Protein 3ZSC (pdb70)

B-factor: mean 33.72, std 9.22, range [17.41, 68.97]

InterPro domains:
  IPR002022 Pectate lyase [PF00544] (48-273)
  IPR002022 Pectate lyase [SM00656] (55-279)
  IPR011050 Pectin lyase fold/virulence factor [SSF51126] (31-358)
  IPR012334 Pectin lyase fold [G3DSA:2.160.20.10] (28-367)
  IPR045032 Pectin lyase family [PTHR31683] (28-275)

CATH classification: 2.160.20.10

Secondary structure (DSSP, 8-state):
----SGGG---SS-TTS--TTTTSEEEEE-SHHHHHHHHTSSS-EEEEEEEEEEEEEEEEEEE-SSEEEEEEEEEEEEEEEEEEES-EEEEEES-EEE----TT-TTS-SS---SEEEES-EEEEEES-EEES-SS-SEEEETT-EEEEEES-EEES-SB--EE---TTS-HHHHHHS-EEEEES-EEES--B-TTEEESSEEEEES-EEE-----S-SS--S--EEEEEETT-EEEEES-EEE-S-HHHHHTT--BEEEEE-TTTB-EEEE--GGG--EEESBPPPP-B-SSTTS-S--GGGT----PPPGGGHHHHHHHH-STT---

Sequence (329 aa):
DKPVGFASVPTADLPEGTVGGLGGEIVFVRTAEELEKYTTAEGKYVIVVDGTIVFEPKREIKVLSDKTIVGINDDAKIVGGGLVIKDAQNVIIRNIHFEGFYMEDDPRGKKYDFDYINVENSHHIWIDHITFVNGNDGAVDIKKYSNYITVSWNKFVDHDKVSLVGSSDKEDPEQAGQAYKVTYHHNYFKNLIQRMPRIRFGMAHVFNNFYSMGLRTGVSGNVFPIYGVASAMGAKVHVEGNYFMGYGAVMAEAGIAFLPTRIMGPVEGYLTLGEGDAKNEFYYCKEPEVRPVEEGKPALDPREYYDYTLDPVQDVPKIVVDGAGAGKLV

Foldseek 3Di:
DDDFFLQQFADPVRRRGADALVVHDEDEDEEPVRVLVPQPDPHRYEYEYEAEYEDVVQEEHEGAERHEYHYDPAAEYASYAYEDELHERYEYAFYEYYHQADQVQQALPPPVDENYHYANYESYEAFQAEYEAHRHEPHEAEHQYARYEDEQAEYELYEQYYEHYDDLPDDLVSLLDGRGYEYELYEYYQYADPLPEHANYEYEYALYEAHHEFNPPGPDGGGHAEHYEFENAYQYEYWLYEEAHHDDVCVVVVHAYAYYYWDYPDTYAYYYDDDQGHYHYHRHDDHDGHAPDPPDRSDDSVVRGDDDHDRSVCSVVSSVQGGHHPRDD

Organism: Thermotoga maritima (strain ATCC 43589 / DSM 3109 / JCM 10099 / NBRC 100826 / MSB8) (NCBI:txid243274)

Solvent-accessible surface area: 13206 Å² total; per-residue (Å²): 154,159,9,56,0,0,0,28,23,88,49,110,102,12,89,128,1,3,43,1,0,124,77,22,98,114,17,98,0,133,55,3,120,65,0,65,120,44,0,53,23,146,41,115,35,27,0,12,0,26,16,73,2,84,2,124,96,66,56,45,5,85,0,42,32,37,0,18,0,35,1,64,110,111,3,86,0,44,2,0,0,0,24,0,80,88,7,38,5,0,14,0,31,16,0,47,0,71,24,0,54,36,152,91,11,42,144,2,124,142,59,85,34,2,0,0,15,0,21,80,2,56,0,0,8,0,1,18,0,11,0,23,24,3,7,20,1,0,0,5,0,29,112,79,0,20,47,0,0,0,1,58,0,63,0,21,50,0,8,22,0,0,20,0,0,49,37,52,195,21,70,97,77,46,0,22,126,8,0,10,0,0,0,7,12,0,22,0,60,26,0,0,25,49,0,0,24,0,28,13,0,30,0,0,0,2,0,0,23,0,23,2,26,68,4,101,90,33,70,44,44,43,77,3,74,5,0,0,0,0,0,18,12,0,64,0,15,0,9,1,0,28,0,55,9,38,19,44,116,58,37,148,68,53,76,15,0,25,0,0,77,30,38,28,108,88,90,0,54,0,13,33,5,125,53,147,20,91,9,24,64,85,102,30,98,151,26,69,78,75,55,75,89,154,74,98,58,11,8,54,4,142,129,74,18,133,21,115,42,34,78,9,105,67,0,25,147,56,0,66,76,19,2,1,26,49,102,56,199

Nearest PDB structures (foldseek):
  3zsc-assembly1_A  TM=1.003E+00  e=4.561E-62  Thermotoga maritima
  7bbv-assembly2_B  TM=8.983E-01  e=2.479E-19  Verticillium dahliae VdLs.17
  4hwv-assembly1_B  TM=7.659E-01  e=1.214E-15  Paracidovorax citrulli AAC00-1
  5gt5-assembly1_B  TM=7.148E-01  e=4.385E-15  Paenibacillus sp. 0602
  1pxz-assembly2_B  TM=6.830E-01  e=9.559E-13  Juniperus ashei

Structure (mmCIF, N/CA/C/O backbone):
data_3ZSC
#
_entry.id   3ZSC
#
_cell.length_a   80.602
_cell.length_b   80.602
_cell.length_c   148.819
_cell.angle_alpha   90.00
_cell.angle_beta   90.00
_cell.angle_gamma   120.00
#
_symmetry.space_group_name_H-M   'H 3'
#
loop_
_entity.id
_entity.type
_entity.pdbx_description
1 polymer 'PECTATE TRISACCHARIDE-LYASE'
2 branched '4-deoxy-beta-L-threo-hex-4-enopyranuronic acid-(1-4)-alpha-D-galactopyranuronic acid-(1-4)-alpha-D-galactopyranuronic acid'
3 non-polymer GLYCEROL
4 non-polymer 'PHOSPHATE ION'
5 water water
#
loop_
_atom_site.group_PDB
_atom_site.id
_atom_site.type_symbol
_atom_site.label_atom_id
_atom_site.label_alt_id
_atom_site.label_comp_id
_atom_site.label_asym_id
_atom_site.label_entity_id
_atom_site.label_seq_id
_atom_site.pdbx_PDB_ins_code
_atom_site.Cartn_x
_atom_site.Cartn_y
_atom_site.Cartn_z
_atom_site.occupancy
_atom_site.B_iso_or_equiv
_atom_site.auth_seq_id
_atom_site.auth_comp_id
_atom_site.auth_asym_id
_atom_site.auth_atom_id
_atom_site.pdbx_PDB_model_num
ATOM 1 N N . ASP A 1 4 ? 33.655 51.203 58.999 1.00 50.91 4 ASP A N 1
ATOM 2 C CA . ASP A 1 4 ? 34.704 50.431 58.269 1.00 50.63 4 ASP A CA 1
ATOM 3 C C . ASP A 1 4 ? 35.648 49.625 59.206 1.00 48.95 4 ASP A C 1
ATOM 4 O O . ASP A 1 4 ? 35.950 48.463 58.906 1.00 48.66 4 ASP A O 1
ATOM 9 N N . LYS A 1 5 ? 36.063 50.186 60.351 1.00 46.63 5 LYS A N 1
ATOM 10 C CA . LYS A 1 5 ? 36.711 49.347 61.415 1.00 44.94 5 LYS A CA 1
ATOM 11 C C . LYS A 1 5 ? 35.898 49.307 62.715 1.00 41.51 5 LYS A C 1
ATOM 12 O O . LYS A 1 5 ? 35.299 50.311 63.090 1.00 40.60 5 LYS A O 1
ATOM 18 N N . PRO A 1 6 ? 35.921 48.164 63.432 1.00 38.58 6 PRO A N 1
ATOM 19 C CA . PRO A 1 6 ? 35.200 48.125 64.695 1.00 37.25 6 PRO A CA 1
ATOM 20 C C . PRO A 1 6 ? 35.800 49.024 65.765 1.00 36.74 6 PRO A C 1
ATOM 21 O O . PRO A 1 6 ? 36.998 49.314 65.734 1.00 36.28 6 PRO A O 1
ATOM 25 N N . VAL A 1 7 ? 34.966 49.425 66.716 1.00 35.80 7 VAL A N 1
ATOM 26 C CA . VAL A 1 7 ? 35.404 50.066 67.953 1.00 35.24 7 VAL A CA 1
ATOM 27 C C . VAL A 1 7 ? 35.149 49.075 69.064 1.00 35.68 7 VAL A C 1
ATOM 28 O O . VAL A 1 7 ? 34.141 48.325 69.038 1.00 36.43 7 VAL A O 1
ATOM 32 N N . GLY A 1 8 ? 36.060 49.028 70.026 1.00 34.51 8 GLY A N 1
ATOM 33 C CA . GLY A 1 8 ? 35.906 48.110 71.148 1.00 33.51 8 GLY A CA 1
ATOM 34 C C . GLY A 1 8 ? 36.694 46.822 71.046 1.00 33.53 8 GLY A C 1
ATOM 35 O O . GLY A 1 8 ? 37.704 46.751 70.351 1.00 34.42 8 GLY A O 1
ATOM 36 N N . PHE A 1 9 ? 36.221 45.786 71.714 1.00 32.68 9 PHE A N 1
ATOM 37 C CA . PHE A 1 9 ? 36.997 44.562 71.846 1.00 32.79 9 PHE A CA 1
ATOM 38 C C . PHE A 1 9 ? 37.307 43.783 70.588 1.00 33.69 9 PHE A C 1
ATOM 39 O O . PHE A 1 9 ? 38.317 43.053 70.572 1.00 34.00 9 PHE A O 1
ATOM 47 N N . ALA A 1 10 ? 36.471 43.912 69.541 1.00 32.93 10 ALA A N 1
ATOM 48 C CA . ALA A 1 10 ? 36.749 43.252 68.263 1.00 34.33 10 ALA A CA 1
ATOM 49 C C . ALA A 1 10 ? 38.013 43.800 67.616 1.00 34.89 10 ALA A C 1
ATOM 50 O O . ALA A 1 10 ? 38.565 43.136 66.756 1.00 35.20 10 ALA A O 1
ATOM 52 N N . SER A 1 11 ? 38.423 45.027 67.975 1.00 35.83 11 SER A N 1
ATOM 53 C CA . SER A 1 11 ? 39.558 45.681 67.304 1.00 37.18 11 SER A CA 1
ATOM 54 C C . SER A 1 11 ? 40.897 45.326 67.936 1.00 38.79 11 SER A C 1
ATOM 55 O O . SER A 1 11 ? 41.934 45.734 67.417 1.00 38.49 11 SER A O 1
ATOM 58 N N . VAL A 1 12 ? 40.864 44.633 69.071 1.00 39.62 12 VAL A N 1
ATOM 59 C CA . VAL A 1 12 ? 42.078 44.342 69.825 1.00 41.44 12 VAL A CA 1
ATOM 60 C C . VAL A 1 12 ? 43.006 43.392 69.040 1.00 42.55 12 VAL A C 1
ATOM 61 O O . VAL A 1 12 ? 42.594 42.276 68.671 1.00 42.70 12 VAL A O 1
ATOM 65 N N . PRO A 1 13 ? 44.248 43.857 68.746 1.00 43.58 13 PRO A N 1
ATOM 66 C CA . PRO A 1 13 ? 45.282 43.062 68.02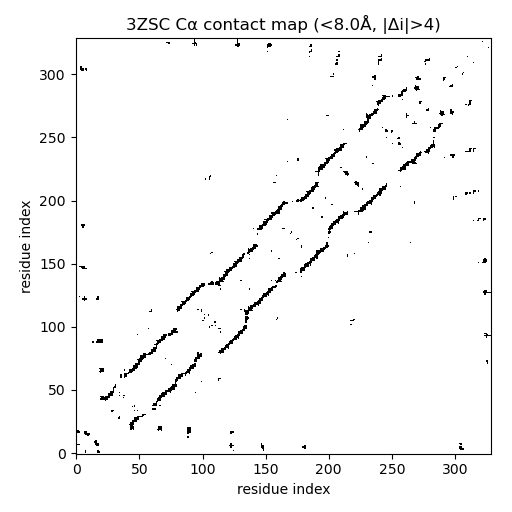2 1.00 43.11 13 PRO A CA 1
ATOM 67 C C . PRO A 1 13 ? 45.713 41.782 68.734 1.00 43.15 13 PRO A C 1
ATOM 68 O O . PRO A 1 13 ? 45.793 41.757 69.948 1.00 42.74 13 PRO A O 1
ATOM 72 N N . THR A 1 14 ? 45.943 40.719 67.961 1.00 43.97 14 THR A N 1
ATOM 73 C CA . THR A 1 14 ? 46.624 39.500 68.434 1.00 44.04 14 THR A CA 1
ATOM 74 C C . THR A 1 14 ? 47.799 39.264 67.490 1.00 44.61 14 THR A C 1
ATOM 75 O O . THR A 1 14 ? 48.015 40.058 66.527 1.00 44.56 14 THR A O 1
ATOM 79 N N . ALA A 1 15 ? 48.523 38.166 67.740 1.00 44.50 15 ALA A N 1
ATOM 80 C CA . ALA A 1 15 ? 49.677 37.765 66.907 1.00 44.50 15 ALA A CA 1
ATOM 81 C C . ALA A 1 15 ? 49.247 37.560 65.479 1.00 44.87 15 ALA A C 1
ATOM 82 O O . ALA A 1 15 ? 49.787 38.213 64.577 1.00 44.63 15 ALA A O 1
ATOM 84 N N . ASP A 1 16 ? 48.253 36.683 65.260 1.00 44.95 16 ASP A N 1
ATOM 85 C CA . ASP A 1 16 ? 47.806 36.438 63.883 1.00 45.72 16 ASP A CA 1
ATOM 86 C C . ASP A 1 16 ? 46.748 37.403 63.365 1.00 45.07 16 ASP A C 1
ATOM 87 O O . ASP A 1 16 ? 46.487 37.409 62.177 1.00 45.46 16 ASP A O 1
ATOM 92 N N . LEU A 1 17 ? 46.156 38.218 64.230 1.00 44.77 17 LEU A N 1
ATOM 93 C CA . LEU A 1 17 ? 45.239 39.269 63.766 1.00 44.35 17 LEU A CA 1
ATOM 94 C C . LEU A 1 17 ? 45.780 40.599 64.245 1.00 44.80 17 LEU A C 1
ATOM 95 O O . LEU A 1 17 ? 45.306 41.124 65.274 1.00 43.74 17 LEU A O 1
ATOM 100 N N . PRO A 1 18 ? 46.803 41.131 63.529 1.00 44.98 18 PRO A N 1
ATOM 101 C CA . PRO A 1 18 ? 47.471 42.382 63.888 1.00 44.76 18 PRO A CA 1
ATOM 102 C C . PRO A 1 18 ? 46.573 43.615 63.838 1.00 44.69 18 PRO A C 1
ATOM 103 O O . PRO A 1 18 ? 46.832 44.590 64.528 1.00 44.47 18 PRO A O 1
ATOM 107 N N . GLU A 1 19 ? 45.545 43.596 62.998 1.00 44.99 19 GLU A N 1
ATOM 108 C CA . GLU A 1 19 ? 44.634 44.754 62.890 1.00 44.86 19 GLU A CA 1
ATOM 109 C C . GLU A 1 19 ? 43.293 44.491 63.619 1.00 43.67 19 GLU A C 1
ATOM 110 O O . GLU A 1 19 ? 42.308 45.220 63.420 1.00 43.26 19 GLU A O 1
ATOM 116 N N . GLY A 1 20 ? 43.274 43.463 64.458 1.00 41.93 20 GLY A N 1
ATOM 117 C CA . GLY A 1 20 ? 42.039 42.996 65.080 1.00 39.92 20 GLY A CA 1
ATOM 118 C C . GLY A 1 20 ? 41.111 42.417 64.030 1.00 39.11 20 GLY A C 1
ATOM 119 O O . GLY A 1 20 ? 41.570 41.859 63.018 1.00 37.01 20 GLY A O 1
ATOM 120 N N . THR A 1 21 ? 39.796 42.553 64.245 1.00 38.06 21 THR A N 1
ATOM 121 C CA . THR A 1 21 ? 38.849 41.910 63.332 1.00 36.53 21 THR A CA 1
ATOM 122 C C . THR A 1 21 ? 38.847 42.629 61.990 1.00 35.91 21 THR A C 1
ATOM 123 O O . THR A 1 21 ? 38.649 43.837 61.935 1.00 36.43 21 THR A O 1
ATOM 127 N N . VAL A 1 22 ? 39.037 41.869 60.916 1.00 35.31 22 VAL A N 1
ATOM 128 C CA . VAL A 1 22 ? 38.986 42.410 59.547 1.00 34.69 22 VAL A CA 1
ATOM 129 C C . VAL A 1 22 ? 38.170 41.504 58.627 1.00 34.41 22 VAL A C 1
ATOM 130 O O . VAL A 1 22 ? 37.956 41.810 57.452 1.00 33.57 22 VAL A O 1
ATOM 134 N N . GLY A 1 23 ? 37.677 40.399 59.172 1.00 35.57 23 GLY A N 1
ATOM 135 C CA . GLY A 1 23 ? 36.826 39.522 58.376 1.00 37.63 23 GLY A CA 1
ATOM 136 C C . GLY A 1 23 ? 37.576 38.981 57.171 1.00 39.43 23 GLY A C 1
ATOM 137 O O . GLY A 1 23 ? 38.700 38.470 57.308 1.00 39.04 23 GLY A O 1
ATOM 138 N N . GLY A 1 24 ? 36.974 39.108 56.000 1.00 39.33 24 GLY A N 1
ATOM 139 C CA . GLY A 1 24 ? 37.527 38.481 54.813 1.00 40.80 24 GLY A CA 1
ATOM 140 C C . GLY A 1 24 ? 38.257 39.483 53.951 1.00 40.65 24 GLY A C 1
ATOM 141 O O . GLY A 1 24 ? 38.396 39.298 52.759 1.00 40.65 24 GLY A O 1
ATOM 142 N N . LEU A 1 25 ? 38.713 40.561 54.564 1.00 41.77 25 LEU A N 1
ATOM 143 C CA . LEU A 1 25 ? 39.467 41.577 53.851 1.00 42.96 25 LEU A CA 1
ATOM 144 C C . LEU A 1 25 ? 40.587 40.913 53.011 1.00 43.60 25 LEU A C 1
ATOM 145 O O . LEU A 1 25 ? 41.315 40.068 53.519 1.00 43.15 25 LEU A O 1
ATOM 150 N N . GLY A 1 26 ? 40.694 41.279 51.737 1.00 44.91 26 GLY A N 1
ATOM 151 C CA . GLY A 1 26 ? 41.733 40.705 50.865 1.00 45.65 26 GLY A CA 1
ATOM 152 C C . GLY A 1 26 ? 41.307 39.425 50.172 1.00 45.89 26 GLY A C 1
ATOM 153 O O . GLY A 1 26 ? 41.945 38.998 49.194 1.00 45.93 26 GLY A O 1
ATOM 154 N N . GLY A 1 27 ? 40.236 38.808 50.677 1.00 45.16 27 GLY A N 1
ATOM 155 C CA . GLY A 1 27 ? 39.720 37.558 50.145 1.00 43.77 27 GLY A CA 1
ATOM 156 C C . GLY A 1 27 ? 38.929 37.706 48.861 1.00 44.21 27 GLY A C 1
ATOM 157 O O . GLY A 1 27 ? 38.906 38.767 48.219 1.00 43.84 27 GLY A O 1
ATOM 158 N N . GLU A 1 28 ? 38.277 36.622 48.482 1.00 43.77 28 GLU A N 1
ATOM 159 C CA . GLU A 1 28 ? 37.514 36.580 47.252 1.00 44.19 28 GLU A CA 1
ATOM 160 C C . GLU A 1 28 ? 36.071 37.093 47.451 1.00 43.19 28 GLU A C 1
ATOM 161 O O . GLU A 1 28 ? 35.371 36.642 48.349 1.00 42.88 28 GLU A O 1
ATOM 167 N N . ILE A 1 29 ? 35.648 38.030 46.605 1.00 42.16 29 ILE A N 1
ATOM 168 C CA . ILE A 1 29 ? 34.292 38.569 46.627 1.00 41.42 29 ILE A CA 1
ATOM 169 C C . ILE A 1 29 ? 33.307 37.628 45.919 1.00 40.47 29 ILE A C 1
ATOM 170 O O . ILE A 1 29 ? 33.521 37.242 44.770 1.00 39.67 29 ILE A O 1
ATOM 175 N N . VAL A 1 30 ? 32.236 37.241 46.612 1.00 38.53 30 VAL A N 1
ATOM 176 C CA . VAL A 1 30 ? 31.181 36.448 45.997 1.00 37.83 30 VAL A CA 1
ATOM 177 C C . VAL A 1 30 ? 29.777 36.996 46.363 1.00 36.75 30 VAL A C 1
ATOM 178 O O . VAL A 1 30 ? 29.524 37.351 47.529 1.00 36.76 30 VAL A O 1
ATOM 182 N N . PHE A 1 31 ? 28.889 37.044 45.378 1.00 34.54 31 PHE A N 1
ATOM 183 C CA . PHE A 1 31 ? 27.481 37.417 45.600 1.00 33.64 31 PHE A CA 1
ATOM 184 C C . PHE A 1 31 ? 26.636 36.191 45.782 1.00 32.91 31 PHE A C 1
ATOM 185 O O . PHE A 1 31 ? 26.758 35.225 45.023 1.00 32.10 31 PHE A O 1
ATOM 193 N N . VAL A 1 32 ? 25.787 36.198 46.811 1.00 31.63 32 VAL A N 1
ATOM 194 C CA . VAL A 1 32 ? 24.942 35.044 47.085 1.00 29.79 32 VAL A CA 1
ATOM 195 C C . VAL A 1 32 ? 23.482 35.452 47.099 1.00 30.32 32 VAL A C 1
ATOM 196 O O . VAL A 1 32 ? 23.129 36.516 47.613 1.00 29.98 32 VAL A O 1
ATOM 200 N N . ARG A 1 33 ? 22.637 34.613 46.513 1.00 29.83 33 ARG A N 1
ATOM 201 C CA . ARG A 1 33 ? 21.232 34.911 46.387 1.00 29.87 33 ARG A CA 1
ATOM 202 C C . ARG A 1 33 ? 20.346 33.780 46.849 1.00 29.45 33 ARG A C 1
ATOM 203 O O . ARG A 1 33 ? 19.145 33.850 46.704 1.00 29.06 33 ARG A O 1
ATOM 211 N N . THR A 1 34 ? 20.919 32.743 47.427 1.00 30.89 34 THR A N 1
ATOM 212 C CA . THR A 1 34 ? 20.114 31.597 47.917 1.00 31.76 34 THR A CA 1
ATOM 213 C C . THR A 1 34 ? 20.760 31.132 49.190 1.00 31.31 34 THR A C 1
ATOM 214 O O . THR A 1 34 ? 21.920 31.426 49.411 1.00 29.53 34 THR A O 1
ATOM 218 N N . ALA A 1 35 ? 20.029 30.352 49.993 1.00 31.72 35 ALA A N 1
ATOM 219 C CA . ALA A 1 35 ? 20.577 29.818 51.242 1.00 32.84 35 ALA A CA 1
ATOM 220 C C . ALA A 1 35 ? 21.699 28.829 50.959 1.00 33.74 35 ALA A C 1
ATOM 221 O O . ALA A 1 35 ? 22.670 28.743 51.696 1.00 33.56 35 ALA A O 1
ATOM 223 N N . GLU A 1 36 ? 21.531 28.058 49.894 1.00 35.17 36 GLU A N 1
ATOM 224 C CA . GLU A 1 36 ? 22.544 27.079 49.493 1.00 35.81 36 GLU A CA 1
ATOM 225 C C . GLU A 1 36 ? 23.856 27.796 49.138 1.00 34.52 36 GLU A C 1
ATOM 226 O O . GLU A 1 36 ? 24.933 27.425 49.626 1.00 35.75 36 GLU A O 1
ATOM 232 N N . GLU A 1 37 ? 23.773 28.871 48.349 1.00 32.89 37 GLU A N 1
ATOM 233 C CA . GLU A 1 37 ? 24.987 29.640 48.015 1.00 32.78 37 GLU A CA 1
ATOM 234 C C . GLU A 1 37 ? 25.639 30.288 49.205 1.00 32.48 37 GLU A C 1
ATOM 235 O O . GLU A 1 37 ? 26.867 30.238 49.362 1.00 32.37 37 GLU A O 1
ATOM 241 N N . LEU A 1 38 ? 24.820 30.883 50.083 1.00 31.01 38 LEU A N 1
ATOM 242 C CA . LEU A 1 38 ? 25.374 31.463 51.301 1.00 28.84 38 LEU A CA 1
ATOM 243 C C . LEU A 1 38 ? 26.099 30.429 52.132 1.00 28.87 38 LEU A C 1
ATOM 244 O O . LEU A 1 38 ? 27.197 30.707 52.608 1.00 29.77 38 LEU A O 1
ATOM 249 N N . GLU A 1 39 ? 25.465 29.271 52.361 1.00 30.26 39 GLU A N 1
ATOM 250 C CA . GLU A 1 39 ? 26.101 28.229 53.166 1.00 31.69 39 GLU A CA 1
ATOM 251 C C . GLU A 1 39 ? 27.362 27.673 52.466 1.00 34.01 39 GLU A C 1
ATOM 252 O O . GLU A 1 39 ? 28.314 27.290 53.143 1.00 35.00 39 GLU A O 1
ATOM 258 N N . LYS A 1 40 ? 27.365 27.615 51.133 1.00 35.92 40 LYS A N 1
ATOM 259 C CA . LYS A 1 40 ? 28.569 27.148 50.419 1.00 37.30 40 LYS A CA 1
ATOM 260 C C . LYS A 1 40 ? 29.781 27.966 50.812 1.00 37.94 40 LYS A C 1
ATOM 261 O O . LYS A 1 40 ? 30.848 27.415 51.141 1.00 38.15 40 LYS A O 1
ATOM 267 N N . TYR A 1 41 ? 29.608 29.290 50.814 1.00 37.37 41 TYR A N 1
ATOM 268 C CA . TYR A 1 41 ? 30.714 30.197 51.137 1.00 37.03 41 TYR A CA 1
ATOM 269 C C . TYR A 1 41 ? 30.999 30.457 52.611 1.00 35.88 41 TYR A C 1
ATOM 270 O O . TYR A 1 41 ? 32.145 30.678 52.931 1.00 36.11 41 TYR A O 1
ATOM 279 N N . THR A 1 42 ? 29.996 30.448 53.504 1.00 34.99 42 THR A N 1
ATOM 280 C CA . THR A 1 42 ? 30.300 30.661 54.948 1.00 34.53 42 THR A CA 1
ATOM 281 C C . THR A 1 42 ? 31.044 29.447 55.521 1.00 35.54 42 THR A C 1
ATOM 282 O O . THR A 1 42 ? 31.843 29.595 56.462 1.00 35.05 42 THR A O 1
ATOM 286 N N . THR A 1 43 ? 30.767 28.257 54.959 1.00 36.66 43 THR A N 1
ATOM 287 C CA . THR A 1 43 ? 31.498 27.041 55.363 1.00 38.95 43 THR A CA 1
ATOM 288 C C . THR A 1 43 ? 32.741 26.712 54.543 1.00 40.62 43 THR A C 1
ATOM 289 O O . THR A 1 43 ? 33.371 25.678 54.779 1.00 41.68 43 THR A O 1
ATOM 293 N N . ALA A 1 44 ? 33.082 27.558 53.581 1.00 42.00 44 ALA A N 1
ATOM 294 C CA . ALA A 1 44 ? 34.327 27.419 52.825 1.00 42.98 44 ALA A CA 1
ATOM 295 C C . ALA A 1 44 ? 35.490 27.799 53.696 1.00 43.79 44 ALA A C 1
ATOM 296 O O . ALA A 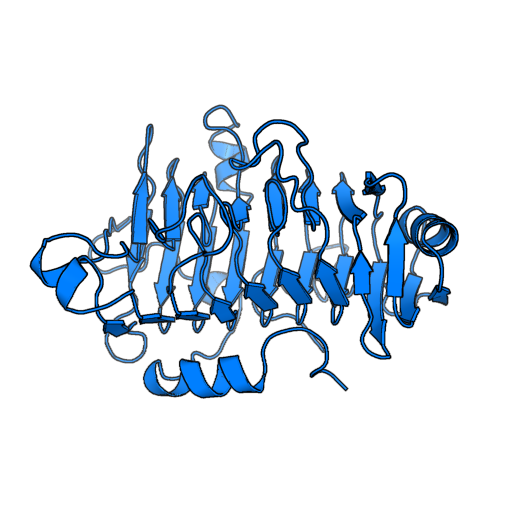1 44 ? 35.327 28.580 54.631 1.00 43.75 44 ALA A O 1
ATOM 298 N N . GLU A 1 45 ? 36.670 27.245 53.374 1.00 44.17 45 GLU A N 1
ATOM 299 C CA . GLU A 1 45 ? 37.929 27.571 54.043 1.00 44.57 45 GLU A CA 1
ATOM 300 C C . GLU A 1 45 ? 38.500 28.730 53.291 1.00 43.71 45 GLU A C 1
ATOM 301 O O . GLU A 1 45 ? 38.398 28.749 52.081 1.00 44.10 45 GLU A O 1
ATOM 307 N N . GLY A 1 46 ? 39.103 29.689 53.990 1.00 43.62 46 GLY A N 1
ATOM 308 C CA . GLY A 1 46 ? 39.747 30.841 53.330 1.00 43.21 46 GLY A CA 1
ATOM 309 C C . GLY A 1 46 ? 39.035 32.188 53.451 1.00 43.18 46 GLY A C 1
ATOM 310 O O . GLY A 1 46 ? 37.970 32.309 54.070 1.00 43.11 46 GLY A O 1
ATOM 311 N N . LYS A 1 47 ? 39.622 33.204 52.842 1.00 42.20 47 LYS A N 1
ATOM 312 C CA . LYS A 1 47 ? 39.087 34.544 52.923 1.00 41.39 47 LYS A CA 1
ATOM 313 C C . LYS A 1 47 ? 37.988 34.742 51.909 1.00 40.80 47 LYS A C 1
ATOM 314 O O . LYS A 1 47 ? 38.168 34.475 50.709 1.00 40.52 47 LYS A O 1
ATOM 320 N N . TYR A 1 48 ? 36.829 35.187 52.395 1.00 37.99 48 TYR A N 1
ATOM 321 C CA . TYR A 1 48 ? 35.716 35.514 51.520 1.00 37.03 48 TYR A CA 1
ATOM 322 C C . TYR A 1 48 ? 34.993 36.756 52.024 1.00 35.85 48 TYR A C 1
ATOM 323 O O . TYR A 1 48 ? 34.809 36.916 53.242 1.00 34.62 48 TYR A O 1
ATOM 332 N N . VAL A 1 49 ? 34.650 37.629 51.077 1.00 33.34 49 VAL A N 1
ATOM 333 C CA . VAL A 1 49 ? 33.710 38.708 51.296 1.00 33.52 49 VAL A CA 1
ATOM 334 C C . VAL A 1 49 ? 32.443 38.284 50.616 1.00 32.85 49 VAL A C 1
ATOM 335 O O . VAL A 1 49 ? 32.376 38.210 49.395 1.00 33.17 49 VAL A O 1
ATOM 339 N N . ILE A 1 50 ? 31.435 37.991 51.424 1.00 32.17 50 ILE A N 1
ATOM 340 C CA . ILE A 1 50 ? 30.234 37.336 50.957 1.00 29.82 50 ILE A CA 1
ATOM 341 C C . ILE A 1 50 ? 29.156 38.397 50.967 1.00 30.39 50 ILE A C 1
ATOM 342 O O . ILE A 1 50 ? 28.826 38.909 52.031 1.00 30.35 50 ILE A O 1
ATOM 347 N N . VAL A 1 51 ? 28.661 38.754 49.790 1.00 29.48 51 VAL A N 1
ATOM 348 C CA . VAL A 1 51 ? 27.752 39.877 49.652 1.00 29.80 51 VAL A CA 1
ATOM 349 C C . VAL A 1 51 ? 26.393 39.271 49.420 1.00 29.83 51 VAL A C 1
ATOM 350 O O . VAL A 1 51 ? 26.176 38.572 48.397 1.00 29.02 51 VAL A O 1
ATOM 354 N N . VAL A 1 52 ? 25.500 39.508 50.394 1.00 28.93 52 VAL A N 1
ATOM 355 C CA . VAL A 1 52 ? 24.125 39.035 50.357 1.00 28.32 52 VAL A CA 1
ATOM 356 C C . VAL A 1 52 ? 23.262 40.075 49.682 1.00 29.25 52 VAL A C 1
ATOM 357 O O . VAL A 1 52 ? 23.084 41.215 50.167 1.00 29.31 52 VAL A O 1
ATOM 361 N N . ASP A 1 53 ? 22.701 39.667 48.557 1.00 29.75 53 ASP A N 1
ATOM 362 C CA . ASP A 1 53 ? 21.972 40.565 47.724 1.00 30.37 53 ASP A CA 1
ATOM 363 C C . ASP A 1 53 ? 20.517 40.210 47.855 1.00 30.60 53 ASP A C 1
ATOM 364 O O . ASP A 1 53 ? 20.068 39.217 47.287 1.00 31.60 53 ASP A O 1
ATOM 369 N N . GLY A 1 54 ? 19.779 40.979 48.660 1.00 31.40 54 GLY A N 1
ATOM 370 C CA . GLY A 1 54 ? 18.303 40.809 48.741 1.00 29.33 54 GLY A CA 1
ATOM 371 C C . GLY A 1 54 ? 17.938 39.726 49.741 1.00 29.49 54 GLY A C 1
ATOM 372 O O . GLY A 1 54 ? 18.725 39.380 50.640 1.00 28.05 54 GLY A O 1
ATOM 373 N N . THR A 1 55 ? 16.756 39.159 49.563 1.00 29.81 55 THR A N 1
ATOM 374 C CA . THR A 1 55 ? 16.170 38.244 50.539 1.00 29.73 55 THR A CA 1
ATOM 375 C C . THR A 1 55 ? 16.646 36.808 50.332 1.00 31.37 55 THR A C 1
ATOM 376 O O . THR A 1 55 ? 16.587 36.285 49.205 1.00 31.23 55 THR A O 1
ATOM 380 N N . ILE A 1 56 ? 17.099 36.168 51.407 1.00 30.51 56 ILE A N 1
ATOM 381 C CA . ILE A 1 56 ? 17.442 34.760 51.386 1.00 31.52 56 ILE A CA 1
ATOM 382 C C . ILE A 1 56 ? 16.598 34.064 52.433 1.00 32.00 56 ILE A C 1
ATOM 383 O O . ILE A 1 56 ? 16.715 34.373 53.623 1.00 30.72 56 ILE A O 1
ATOM 388 N N . VAL A 1 57 ? 15.731 33.149 51.966 1.00 31.84 57 VAL A N 1
ATOM 389 C CA . VAL A 1 57 ? 14.776 32.404 52.788 1.00 32.07 57 VAL A CA 1
ATOM 390 C C . VAL A 1 57 ? 15.315 31.023 53.087 1.00 33.17 57 VAL A C 1
ATOM 391 O O . VAL A 1 57 ? 15.716 30.293 52.160 1.00 33.42 57 VAL A O 1
ATOM 395 N N . PHE A 1 58 ? 15.330 30.661 54.364 1.00 32.70 58 PHE A N 1
ATOM 396 C CA . PHE A 1 58 ? 15.680 29.312 54.775 1.00 34.36 58 PHE A CA 1
ATOM 397 C C . PHE A 1 58 ? 14.425 28.531 55.101 1.00 36.02 58 PHE A C 1
ATOM 398 O O . PHE A 1 58 ? 13.722 28.813 56.089 1.00 34.33 58 PHE A O 1
ATOM 406 N N . GLU A 1 59 ? 14.187 27.521 54.271 1.00 38.04 59 GLU A N 1
ATOM 407 C CA . GLU A 1 59 ? 13.136 26.526 54.445 1.00 41.25 59 GLU A CA 1
ATOM 408 C C . GLU A 1 59 ? 13.837 25.180 54.236 1.00 41.61 59 GLU A C 1
ATOM 409 O O . GLU A 1 59 ? 14.370 24.941 53.145 1.00 43.09 59 GLU A O 1
ATOM 415 N N . PRO A 1 60 ? 13.895 24.324 55.280 1.00 40.99 60 PRO A N 1
ATOM 416 C CA . PRO A 1 60 ? 13.321 24.549 56.606 1.00 39.96 60 PRO A CA 1
ATOM 417 C C . PRO A 1 60 ? 14.145 25.606 57.335 1.00 38.89 60 PRO A C 1
ATOM 418 O O . PRO A 1 60 ? 15.271 25.922 56.901 1.00 38.53 60 PRO A O 1
ATOM 422 N N . LYS A 1 61 ? 13.605 26.128 58.438 1.00 37.33 61 LYS A N 1
ATOM 423 C CA . LYS A 1 61 ? 14.332 27.106 59.251 1.00 35.23 61 LYS A CA 1
ATOM 424 C C . LYS A 1 61 ? 15.513 26.415 59.842 1.00 34.82 61 LYS A C 1
ATOM 425 O O . LYS A 1 61 ? 15.394 25.288 60.259 1.00 34.15 61 LYS A O 1
ATOM 431 N N . ARG A 1 62 ? 16.647 27.096 59.938 1.00 33.70 62 ARG A N 1
ATOM 432 C CA . ARG A 1 62 ? 17.866 26.433 60.383 1.00 33.97 62 ARG A CA 1
ATOM 433 C C . ARG A 1 62 ? 19.029 27.394 60.547 1.00 33.42 62 ARG A C 1
ATOM 434 O O . ARG A 1 62 ? 19.020 28.502 59.997 1.00 32.04 62 ARG A O 1
ATOM 442 N N . GLU A 1 63 ? 20.066 26.941 61.247 1.00 32.72 63 GLU A N 1
ATOM 443 C CA . GLU A 1 63 ? 21.273 27.733 61.366 1.00 33.21 63 GLU A CA 1
ATOM 444 C C . GLU A 1 63 ? 22.383 27.123 60.499 1.00 33.60 63 GLU A C 1
ATOM 445 O O . GLU A 1 63 ? 22.455 25.890 60.358 1.00 32.84 63 GLU A O 1
ATOM 451 N N . ILE A 1 64 ? 23.250 27.977 59.951 1.00 32.11 64 ILE A N 1
ATOM 452 C CA . ILE A 1 64 ? 24.392 27.512 59.179 1.0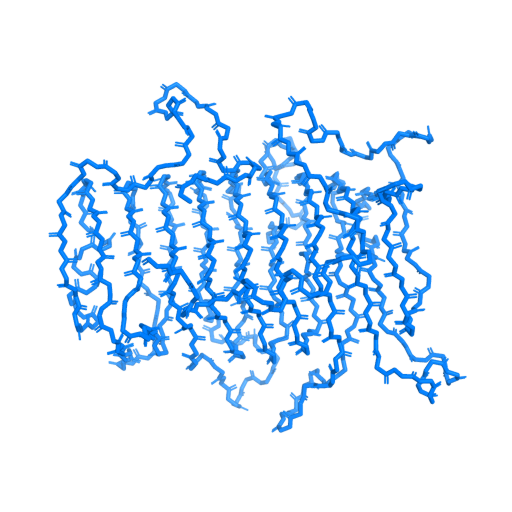0 32.44 64 ILE A CA 1
ATOM 453 C C . ILE A 1 64 ? 25.670 27.980 59.838 1.00 33.24 64 ILE A C 1
ATOM 454 O O . ILE A 1 64 ? 25.716 29.048 60.477 1.00 32.23 64 ILE A O 1
ATOM 459 N N . LYS A 1 65 ? 26.703 27.162 59.674 1.00 33.64 65 LYS A N 1
ATOM 460 C CA . LYS A 1 65 ? 28.048 27.462 60.212 1.00 33.83 65 LYS A CA 1
ATOM 461 C C . LYS A 1 65 ? 28.764 28.502 59.393 1.00 33.07 65 LYS A C 1
ATOM 462 O O . LYS A 1 65 ? 28.577 28.597 58.183 1.00 32.99 65 LYS A O 1
ATOM 468 N N . VAL A 1 66 ? 29.598 29.279 60.065 1.00 33.73 66 VAL A N 1
ATOM 469 C CA . VAL A 1 66 ? 30.466 30.248 59.434 1.00 33.62 66 VAL A CA 1
ATOM 470 C C . VAL A 1 66 ? 31.897 29.994 59.946 1.00 34.42 66 VAL A C 1
ATOM 471 O O . VAL A 1 66 ? 32.123 29.910 61.155 1.00 34.82 66 VAL A O 1
ATOM 475 N N . LEU A 1 67 ? 32.851 29.831 59.034 1.00 34.88 67 LEU A N 1
ATOM 476 C CA . LEU A 1 67 ? 34.276 29.646 59.434 1.00 35.59 67 LEU A CA 1
ATOM 477 C C . LEU A 1 67 ? 35.031 30.958 59.502 1.00 36.17 67 LEU A C 1
ATOM 478 O O . LEU A 1 67 ? 34.453 32.030 59.249 1.00 34.45 67 LEU A O 1
ATOM 483 N N . SER A 1 68 ? 36.334 30.878 59.822 1.00 34.99 68 SER A N 1
ATOM 484 C CA . SER A 1 68 ? 37.174 32.051 60.009 1.00 35.32 68 SER A CA 1
ATOM 485 C C . SER A 1 68 ? 37.323 32.928 58.791 1.00 34.93 68 SER A C 1
ATOM 486 O O . SER A 1 68 ? 37.084 32.486 57.684 1.00 36.18 68 SER A O 1
ATOM 489 N N . ASP A 1 69 ? 37.692 34.188 58.998 1.00 34.91 69 ASP A N 1
ATOM 490 C CA . ASP A 1 69 ? 38.078 35.088 57.898 1.00 35.77 69 ASP A CA 1
ATOM 491 C C . ASP A 1 69 ? 37.009 35.353 56.866 1.00 36.25 69 ASP A C 1
ATOM 492 O O . ASP A 1 69 ? 37.251 35.282 55.639 1.00 36.51 69 ASP A O 1
ATOM 497 N N . LYS A 1 70 ? 35.816 35.680 57.365 1.00 35.02 70 LYS A N 1
ATOM 498 C CA . LYS A 1 70 ? 34.681 35.942 56.518 1.00 34.30 70 LYS A CA 1
ATOM 499 C C . LYS A 1 70 ? 34.119 37.347 56.771 1.00 33.37 70 LYS A C 1
ATOM 500 O O . LYS A 1 70 ? 34.120 37.824 57.908 1.00 33.15 70 LYS A O 1
ATOM 506 N N . THR A 1 71 ? 33.627 37.982 55.708 1.00 32.54 71 THR A N 1
ATOM 507 C CA . THR A 1 71 ? 32.794 39.186 55.807 1.00 32.29 71 THR A CA 1
ATOM 508 C C . THR A 1 71 ? 31.478 38.785 55.163 1.00 32.31 71 THR A C 1
ATOM 509 O O . THR A 1 71 ? 31.479 38.238 54.064 1.00 33.02 71 THR A O 1
ATOM 513 N N . ILE A 1 72 ? 30.360 38.972 55.876 1.00 30.80 72 ILE A N 1
ATOM 514 C CA . ILE A 1 72 ? 29.027 38.705 55.340 1.00 28.99 72 ILE A CA 1
ATOM 515 C C . ILE A 1 72 ? 28.387 40.067 55.373 1.00 29.25 72 ILE A C 1
ATOM 516 O O . ILE A 1 72 ? 28.208 40.654 56.485 1.00 28.54 72 ILE A O 1
ATOM 521 N N . VAL A 1 73 ? 28.102 40.594 54.181 1.00 27.95 73 VAL A N 1
ATOM 522 C CA . VAL A 1 73 ? 27.659 41.989 54.064 1.00 29.53 73 VAL A CA 1
ATOM 523 C C . VAL A 1 73 ? 26.438 42.063 53.142 1.00 29.86 73 VAL A C 1
ATOM 524 O O . VAL A 1 73 ? 26.389 41.429 52.085 1.00 28.39 73 VAL A O 1
ATOM 528 N N . GLY A 1 74 ? 25.405 42.789 53.574 1.00 28.86 74 GLY A N 1
ATOM 529 C CA . GLY A 1 74 ? 24.191 42.782 52.815 1.00 28.93 74 GLY A CA 1
ATOM 530 C C . GLY A 1 74 ? 24.153 43.964 51.916 1.00 28.96 74 GLY A C 1
ATOM 531 O O . GLY A 1 74 ? 24.708 44.995 52.259 1.00 27.93 74 GLY A O 1
ATOM 532 N N . ILE A 1 75 ? 23.474 43.801 50.771 1.00 29.57 75 ILE A N 1
ATOM 533 C CA . ILE A 1 75 ? 23.092 44.933 49.920 1.00 29.75 75 ILE A CA 1
ATOM 534 C C . ILE A 1 75 ? 21.648 44.777 49.483 1.00 29.27 75 ILE A C 1
ATOM 535 O O . ILE A 1 75 ? 21.048 43.719 49.611 1.00 28.99 75 ILE A O 1
ATOM 540 N N . ASN A 1 76 ? 21.085 45.851 48.955 1.00 30.10 76 ASN A N 1
ATOM 541 C CA . ASN A 1 76 ? 19.711 45.824 48.420 1.00 30.61 76 ASN A CA 1
ATOM 542 C C . ASN A 1 76 ? 18.741 45.273 49.434 1.00 29.89 76 ASN A C 1
ATOM 543 O O . ASN A 1 76 ? 18.025 44.296 49.155 1.00 30.03 76 ASN A O 1
ATOM 548 N N A ASP A 1 77 ? 18.750 45.894 50.611 0.50 29.18 77 ASP A N 1
ATOM 549 N N B ASP A 1 77 ? 18.712 45.855 50.626 0.50 29.17 77 ASP A N 1
ATOM 550 C CA A ASP A 1 77 ? 17.927 45.491 51.750 0.50 28.47 77 ASP A CA 1
ATOM 551 C CA B ASP A 1 77 ? 17.778 45.396 51.652 0.50 28.50 77 ASP A CA 1
ATOM 552 C C A ASP A 1 77 ? 17.976 43.980 51.979 0.50 27.59 77 ASP A C 1
ATOM 553 C C B ASP A 1 77 ? 17.959 43.899 51.928 0.50 27.60 77 ASP A C 1
ATOM 554 O O A ASP A 1 77 ? 16.965 43.287 51.961 0.50 27.59 77 ASP A O 1
ATOM 555 O O B ASP A 1 77 ? 17.007 43.124 51.893 0.50 27.66 77 ASP A O 1
ATOM 564 N N . ALA A 1 78 ? 19.188 43.492 52.223 1.00 27.16 78 ALA A N 1
ATOM 565 C CA . ALA A 1 78 ? 19.482 42.072 52.437 1.00 26.55 78 ALA A CA 1
ATOM 566 C C . ALA A 1 78 ? 18.681 41.563 53.630 1.00 27.37 78 ALA A C 1
ATOM 567 O O . ALA A 1 78 ? 18.596 42.276 54.649 1.00 26.66 78 ALA A O 1
ATOM 569 N N . LYS A 1 79 ? 18.064 40.387 53.496 1.00 28.38 79 LYS A N 1
ATOM 570 C CA . LYS A 1 79 ? 17.280 39.753 54.555 1.00 28.45 79 LYS A CA 1
ATOM 571 C C . LYS A 1 79 ? 17.686 38.289 54.667 1.00 28.45 79 LYS A C 1
ATOM 572 O O . LYS A 1 79 ? 17.848 37.614 53.642 1.00 28.50 79 LYS A O 1
ATOM 578 N N . ILE A 1 80 ? 17.897 37.798 55.883 1.00 26.69 80 ILE A N 1
ATOM 579 C CA . ILE A 1 80 ? 17.971 36.357 56.100 1.00 25.70 80 ILE A CA 1
ATOM 580 C C . ILE A 1 80 ? 16.739 35.965 56.891 1.00 26.42 80 ILE A C 1
ATOM 581 O O . ILE A 1 80 ? 16.511 36.471 58.021 1.00 25.40 80 ILE A O 1
ATOM 586 N N . VAL A 1 81 ? 15.903 35.119 56.282 1.00 25.79 81 VAL A N 1
ATOM 587 C CA . VAL A 1 81 ? 14.573 34.861 56.794 1.00 26.46 81 VAL A CA 1
ATOM 588 C C . VAL A 1 81 ? 14.514 33.401 57.188 1.00 27.03 81 VAL A C 1
ATOM 589 O O . VAL A 1 81 ? 14.620 32.489 56.313 1.00 27.52 81 VAL A O 1
ATOM 593 N N . GLY A 1 82 ? 14.373 33.179 58.494 1.00 26.71 82 GLY A N 1
ATOM 594 C CA . GLY A 1 82 ? 14.248 31.859 59.068 1.00 26.97 82 GLY A CA 1
ATOM 595 C C . GLY A 1 82 ? 15.603 31.197 59.090 1.00 27.28 82 GLY A C 1
ATOM 596 O O . GLY A 1 82 ? 15.688 29.981 59.107 1.00 28.40 82 GLY A O 1
ATOM 597 N N . GLY A 1 83 ? 16.676 31.982 59.103 1.00 27.64 83 GLY A N 1
ATOM 598 C CA . GLY A 1 83 ? 18.025 31.389 59.148 1.00 26.46 83 GLY A CA 1
ATOM 599 C C . GLY A 1 83 ? 18.876 32.145 60.146 1.00 28.04 83 GLY A C 1
ATOM 600 O O . GLY A 1 83 ? 18.616 33.315 60.448 1.00 27.26 83 GLY A O 1
ATOM 601 N N . GLY A 1 84 ? 19.881 31.471 60.690 1.00 26.96 84 GLY A N 1
ATOM 602 C CA . GLY A 1 84 ? 20.798 32.097 61.620 1.00 27.70 84 GLY A CA 1
ATOM 603 C C . GLY A 1 84 ? 22.213 31.626 61.313 1.00 28.84 84 GLY A C 1
ATOM 604 O O . GLY A 1 84 ? 22.416 30.668 60.502 1.00 28.79 84 GLY A O 1
ATOM 605 N N . LEU A 1 85 ? 23.181 32.234 61.961 1.00 27.67 85 LEU A N 1
ATOM 606 C CA . LEU A 1 85 ? 24.603 31.913 61.694 1.00 28.65 85 LEU A CA 1
ATOM 607 C C . LEU A 1 85 ? 25.241 31.414 62.969 1.00 29.88 85 LEU A C 1
ATOM 608 O O . LEU A 1 85 ? 25.169 32.105 63.975 1.00 30.57 85 LEU A O 1
ATOM 613 N N . VAL A 1 86 ? 25.852 30.215 62.949 1.00 30.07 86 VAL A N 1
ATOM 614 C CA . VAL A 1 86 ? 26.569 29.715 64.109 1.00 30.93 86 VAL A CA 1
ATOM 615 C C . VAL A 1 86 ? 28.057 29.914 63.783 1.00 32.89 86 VAL A C 1
ATOM 616 O O . VAL A 1 86 ? 28.564 29.278 62.834 1.00 32.82 86 VAL A O 1
ATOM 620 N N . ILE A 1 87 ? 28.744 30.774 64.542 1.00 33.70 87 ILE A N 1
ATOM 621 C CA . ILE A 1 87 ? 30.191 31.004 64.325 1.00 35.19 87 ILE A CA 1
ATOM 622 C C . ILE A 1 87 ? 30.935 30.197 65.388 1.00 36.91 87 ILE A C 1
ATOM 623 O O . ILE A 1 87 ? 30.957 30.580 66.550 1.00 36.05 87 ILE A O 1
ATOM 628 N N . LYS A 1 88 ? 31.493 29.043 64.990 1.00 38.14 88 LYS A N 1
ATOM 629 C CA . LYS A 1 88 ? 31.934 28.035 65.968 1.00 39.44 88 LYS A CA 1
ATOM 630 C C . LYS A 1 88 ? 33.400 27.669 65.793 1.00 39.77 88 LYS A C 1
ATOM 631 O O . LYS A 1 88 ? 33.816 27.368 64.670 1.00 40.11 88 LYS A O 1
ATOM 637 N N . ASP A 1 89 ? 34.160 27.693 66.887 1.00 39.74 89 ASP A N 1
ATOM 638 C CA . ASP A 1 89 ? 35.605 27.357 66.853 1.00 39.84 89 ASP A CA 1
ATOM 639 C C . ASP A 1 89 ? 36.279 28.150 65.763 1.00 40.24 89 ASP A C 1
ATOM 640 O O . ASP A 1 89 ? 37.016 27.584 64.940 1.00 40.37 89 ASP A O 1
ATOM 645 N N . ALA A 1 90 ? 35.999 29.454 65.710 1.00 39.36 90 ALA A N 1
ATOM 646 C CA . ALA A 1 90 ? 36.479 30.257 64.605 1.00 37.95 90 ALA A CA 1
ATOM 647 C C . ALA A 1 90 ? 36.932 31.626 65.058 1.00 37.75 90 ALA A C 1
ATOM 648 O O . ALA A 1 90 ? 36.831 31.980 66.229 1.00 38.23 90 ALA A O 1
ATOM 650 N N . GLN A 1 91 ? 37.454 32.402 64.132 1.00 37.34 91 GLN A N 1
ATOM 651 C CA . GLN A 1 91 ? 37.839 33.742 64.458 1.00 36.53 91 GLN A CA 1
ATOM 652 C C . GLN A 1 91 ? 37.724 34.601 63.248 1.00 35.35 91 GLN A C 1
ATOM 653 O O . GLN A 1 91 ? 37.651 34.088 62.127 1.00 35.26 91 GLN A O 1
ATOM 659 N N . ASN A 1 92 ? 37.705 35.911 63.491 1.00 34.19 92 ASN A N 1
ATOM 660 C CA . ASN A 1 92 ? 37.845 36.918 62.459 1.00 34.26 92 ASN A CA 1
ATOM 661 C C . ASN A 1 92 ? 36.675 36.934 61.482 1.00 33.48 92 ASN A C 1
ATOM 662 O O . ASN A 1 92 ? 36.848 36.679 60.278 1.00 33.63 92 ASN A O 1
ATOM 667 N N . VAL A 1 93 ? 35.474 37.234 62.009 1.00 32.60 93 VAL A N 1
ATOM 668 C CA . VAL A 1 93 ? 34.251 37.243 61.194 1.00 30.46 93 VAL A CA 1
ATOM 669 C C . VAL A 1 93 ? 33.540 38.590 61.381 1.00 30.54 93 VAL A C 1
ATOM 670 O O . VAL A 1 93 ? 33.399 39.060 62.504 1.00 30.60 93 VAL A O 1
ATOM 674 N N . ILE A 1 94 ? 33.135 39.208 60.269 1.00 29.92 94 ILE A N 1
ATOM 675 C CA . ILE A 1 94 ? 32.407 40.455 60.277 1.00 28.37 94 ILE A CA 1
ATOM 676 C C . ILE A 1 94 ? 31.052 40.178 59.621 1.00 27.29 94 ILE A C 1
ATOM 677 O O . ILE A 1 94 ? 30.984 39.573 58.543 1.00 26.54 94 ILE A O 1
ATOM 682 N N . ILE A 1 95 ? 29.977 40.660 60.251 1.00 28.17 95 ILE A N 1
ATOM 683 C CA . ILE A 1 95 ? 28.623 40.503 59.717 1.00 26.50 95 ILE A CA 1
ATOM 684 C C . ILE A 1 95 ? 27.979 41.895 59.762 1.00 27.29 95 ILE A C 1
ATOM 685 O O . ILE A 1 95 ? 27.961 42.513 60.827 1.00 28.18 95 ILE A O 1
ATOM 690 N N . ARG A 1 96 ? 27.513 42.415 58.618 1.00 27.07 96 ARG A N 1
ATOM 691 C CA . ARG A 1 96 ? 26.999 43.785 58.566 1.00 27.41 96 ARG A CA 1
ATOM 692 C C . ARG A 1 96 ? 25.848 43.939 57.591 1.00 27.09 96 ARG A C 1
ATOM 693 O O . ARG A 1 96 ? 25.826 43.289 56.555 1.00 26.59 96 ARG A O 1
ATOM 701 N N . ASN A 1 97 ? 24.905 44.839 57.916 1.00 26.11 97 ASN A N 1
ATOM 702 C CA . ASN A 1 97 ? 23.922 45.326 56.960 1.00 25.79 97 ASN A CA 1
ATOM 703 C C . ASN A 1 97 ? 22.977 44.278 56.396 1.00 25.45 97 ASN A C 1
ATOM 704 O O . ASN A 1 97 ? 22.722 44.219 55.192 1.00 24.88 97 ASN A O 1
ATOM 709 N N . ILE A 1 98 ? 22.494 43.437 57.289 1.00 25.60 98 ILE A N 1
ATOM 710 C CA . ILE A 1 98 ? 21.513 42.446 56.986 1.00 25.29 98 ILE A CA 1
ATOM 711 C C . ILE A 1 98 ? 20.372 42.568 58.010 1.00 24.92 98 ILE A C 1
ATOM 712 O O . ILE A 1 98 ? 20.613 42.932 59.164 1.00 24.80 98 ILE A O 1
ATOM 717 N N . HIS A 1 99 ? 19.152 42.249 57.567 1.00 24.03 99 HIS A N 1
ATOM 718 C CA . HIS A 1 99 ? 17.941 42.237 58.415 1.00 24.36 99 HIS A CA 1
ATOM 719 C C . HIS A 1 99 ? 17.598 40.782 58.676 1.00 23.11 99 HIS A C 1
ATOM 720 O O . HIS A 1 99 ? 17.243 40.031 57.720 1.00 23.95 99 HIS A O 1
ATOM 727 N N . PHE A 1 100 ? 17.694 40.354 59.938 1.00 21.92 100 PHE A N 1
ATOM 728 C CA . PHE A 1 100 ? 17.286 39.011 60.345 1.00 22.11 100 PHE A CA 1
ATOM 729 C C . PHE A 1 100 ? 15.839 39.041 60.856 1.00 23.49 100 PHE A C 1
ATOM 730 O O . PHE A 1 100 ? 15.495 39.884 61.689 1.00 22.53 100 PHE A O 1
ATOM 738 N N . GLU A 1 101 ? 15.000 38.160 60.328 1.00 23.23 101 GLU A N 1
ATOM 739 C CA . GLU A 1 101 ? 13.629 38.101 60.798 1.00 23.97 101 GLU A CA 1
ATOM 740 C C . GLU A 1 101 ? 13.192 36.683 60.482 1.00 25.76 101 GLU A C 1
ATOM 741 O O . GLU A 1 101 ? 13.831 36.029 59.651 1.00 26.50 101 GLU A O 1
ATOM 747 N N . GLY A 1 102 ? 12.205 36.172 61.205 1.00 24.24 102 GLY A N 1
ATOM 748 C CA . GLY A 1 102 ? 11.542 34.945 60.834 1.00 25.18 102 GLY A CA 1
ATOM 749 C C . GLY A 1 102 ? 11.862 33.741 61.658 1.00 25.74 102 GLY A C 1
ATOM 750 O O . GLY A 1 102 ? 11.509 32.598 61.251 1.00 25.40 102 GLY A O 1
ATOM 751 N N . PHE A 1 103 ? 12.503 33.947 62.821 1.00 23.33 103 PHE A N 1
ATOM 752 C CA . PHE A 1 103 ? 12.732 32.856 63.746 1.00 22.96 103 PHE A CA 1
ATOM 753 C C . PHE A 1 103 ? 11.648 32.767 64.806 1.00 23.80 103 PHE A C 1
ATOM 754 O O . PHE A 1 103 ? 11.607 31.783 65.558 1.00 24.80 103 PHE A O 1
ATOM 762 N N . TYR A 1 104 ? 10.736 33.759 64.866 1.00 22.90 104 TYR A N 1
ATOM 763 C CA . TYR A 1 104 ? 9.695 33.656 65.863 1.00 23.02 104 TYR A CA 1
ATOM 764 C C . TYR A 1 104 ? 8.876 32.391 65.685 1.00 23.31 104 TYR A C 1
ATOM 765 O O . TYR A 1 104 ? 8.432 32.121 64.580 1.00 23.58 104 TYR A O 1
ATOM 774 N N . MET A 1 105 ? 8.671 31.629 66.766 1.00 24.26 105 MET A N 1
ATOM 775 C CA . MET A 1 105 ? 7.892 30.369 66.692 1.00 24.72 105 MET A CA 1
ATOM 776 C C . MET A 1 105 ? 6.726 30.469 67.627 1.00 24.09 105 MET A C 1
ATOM 777 O O . MET A 1 105 ? 6.901 30.369 68.823 1.00 23.76 105 MET A O 1
ATOM 782 N N . GLU A 1 106 ? 5.514 30.638 67.089 1.00 24.13 106 GLU A N 1
ATOM 783 C CA . GLU A 1 106 ? 4.393 31.063 67.935 1.00 24.14 106 GLU A CA 1
ATOM 784 C C . GLU A 1 106 ? 3.931 29.954 68.868 1.00 23.50 106 GLU A C 1
ATOM 785 O O . GLU A 1 106 ? 3.157 30.167 69.837 1.00 22.34 106 GLU A O 1
ATOM 791 N N . ASP A 1 107 ? 4.367 28.752 68.537 1.00 24.95 107 ASP A N 1
ATOM 792 C CA . ASP A 1 107 ? 4.101 27.600 69.411 1.00 26.58 107 ASP A CA 1
ATOM 793 C C . ASP A 1 107 ? 5.137 27.549 70.518 1.00 25.56 107 ASP A C 1
ATOM 794 O O . ASP A 1 107 ? 5.040 26.722 71.394 1.00 25.39 107 ASP A O 1
ATOM 799 N N . ASP A 1 108 ? 6.106 28.461 70.517 1.00 24.75 108 ASP A N 1
ATOM 800 C CA . ASP A 1 108 ? 7.132 28.438 71.546 1.00 24.00 108 ASP A CA 1
ATOM 801 C C . ASP A 1 108 ? 7.341 29.883 72.017 1.00 24.71 108 ASP A C 1
ATOM 802 O O . ASP A 1 108 ? 8.382 30.466 71.703 1.00 24.22 108 ASP A O 1
ATOM 807 N N . PRO A 1 109 ? 6.355 30.462 72.726 1.00 24.61 109 PRO A N 1
ATOM 808 C CA . PRO A 1 109 ? 6.458 31.897 72.958 1.00 26.01 109 PRO A CA 1
ATOM 809 C C . PRO A 1 109 ? 7.591 32.303 73.915 1.00 26.81 109 PRO A C 1
ATOM 810 O O . PRO A 1 109 ? 7.977 33.474 73.921 1.00 26.38 109 PRO A O 1
ATOM 814 N N . ARG A 1 110 ? 8.111 31.370 74.720 1.00 26.50 110 ARG A N 1
ATOM 815 C CA . ARG A 1 110 ? 9.248 31.720 75.605 1.00 27.21 110 ARG A CA 1
ATOM 816 C C . ARG A 1 110 ? 10.609 31.386 75.019 1.00 26.66 110 ARG A C 1
ATOM 817 O O . ARG A 1 110 ? 11.639 31.570 75.691 1.00 27.05 110 ARG A O 1
ATOM 825 N N . GLY A 1 111 ? 10.633 30.918 73.777 1.00 27.09 111 GLY A N 1
ATOM 826 C CA . GLY A 1 111 ? 11.898 30.668 73.062 1.00 27.65 111 GLY A CA 1
ATOM 827 C C . GLY A 1 111 ? 12.717 29.596 73.761 1.00 30.13 111 GLY A C 1
ATOM 828 O O . GLY A 1 111 ? 13.945 29.754 73.937 1.00 31.73 111 GLY A O 1
ATOM 829 N N . LYS A 1 112 ? 12.051 28.517 74.195 1.00 30.60 112 LYS A N 1
ATOM 830 C CA . LYS A 1 112 ? 12.731 27.508 75.008 1.00 32.39 112 LYS A CA 1
ATOM 831 C C . LYS A 1 112 ? 12.784 26.146 74.343 1.00 33.00 112 LYS A C 1
ATOM 832 O O . LYS A 1 112 ? 13.372 25.234 74.892 1.00 32.82 112 LYS A O 1
ATOM 838 N N . LYS A 1 113 ? 12.189 26.003 73.160 1.00 32.04 113 LYS A N 1
ATOM 839 C CA . LYS A 1 113 ? 12.149 24.684 72.512 1.00 32.29 113 LYS A CA 1
ATOM 840 C C . LYS A 1 113 ? 13.086 24.595 71.329 1.00 32.22 113 LYS A C 1
ATOM 841 O O . LYS A 1 113 ? 13.888 23.660 71.244 1.00 33.29 113 LYS A O 1
ATOM 847 N N . TYR A 1 114 ? 12.978 25.530 70.390 1.00 30.04 114 TYR A N 1
ATOM 848 C CA . TYR A 1 114 ? 13.638 25.356 69.095 1.00 29.67 114 TYR A CA 1
ATOM 849 C C . TYR A 1 114 ? 15.094 25.717 69.093 1.00 29.90 114 TYR A C 1
ATOM 850 O O . TYR A 1 114 ? 15.832 25.338 68.207 1.00 29.11 114 TYR A O 1
ATOM 859 N N . ASP A 1 115 ? 15.478 26.547 70.030 1.00 30.27 115 ASP A N 1
ATOM 860 C CA . ASP A 1 115 ? 16.846 26.988 70.113 1.00 32.28 115 ASP A CA 1
ATOM 861 C C . ASP A 1 115 ? 17.432 27.716 68.931 1.00 30.53 115 ASP A C 1
ATOM 862 O O . ASP A 1 115 ? 18.647 27.634 68.673 1.00 31.28 115 ASP A O 1
ATOM 867 N N . PHE A 1 116 ? 16.609 28.478 68.234 1.00 28.47 116 PHE A N 1
ATOM 868 C CA . PHE A 1 116 ? 17.094 29.174 67.065 1.00 27.23 116 PHE A CA 1
ATOM 869 C C . PHE A 1 116 ? 17.624 30.525 67.484 1.00 27.69 116 PHE A C 1
ATOM 870 O O . PHE A 1 116 ? 16.888 31.321 68.079 1.00 27.22 116 PHE A O 1
ATOM 878 N N . ASP A 1 117 ? 18.893 30.779 67.186 1.00 26.81 117 ASP A N 1
ATOM 879 C CA . ASP A 1 117 ? 19.502 32.072 67.448 1.00 27.09 117 ASP A CA 1
ATOM 880 C C . ASP A 1 117 ? 19.819 32.723 66.110 1.00 25.89 117 ASP A C 1
ATOM 881 O O . ASP A 1 117 ? 20.358 32.053 65.217 1.00 26.56 117 ASP A O 1
ATOM 886 N N . TYR A 1 118 ? 19.572 34.024 65.932 1.00 24.91 118 TYR A N 1
ATOM 887 C CA . TYR A 1 118 ? 20.034 34.662 64.673 1.00 22.52 118 TYR A CA 1
ATOM 888 C C . TYR A 1 118 ? 21.546 34.615 64.521 1.00 23.89 118 TYR A C 1
ATOM 889 O O . TYR A 1 118 ? 22.069 34.400 63.434 1.00 24.25 118 TYR A O 1
ATOM 898 N N . ILE A 1 119 ? 22.263 34.906 65.592 1.00 24.11 119 ILE A N 1
ATOM 899 C CA . ILE A 1 119 ? 23.714 34.735 65.581 1.00 25.37 119 ILE A CA 1
ATOM 900 C C . ILE A 1 119 ? 24.096 34.035 66.879 1.00 27.73 119 ILE A C 1
ATOM 901 O O . ILE A 1 119 ? 23.738 34.469 67.954 1.00 26.98 119 ILE A O 1
ATOM 906 N N . ASN A 1 120 ? 24.853 32.936 66.766 1.00 29.31 120 ASN A N 1
ATOM 907 C CA . ASN A 1 120 ? 25.214 32.102 67.902 1.00 29.79 120 ASN A CA 1
ATOM 908 C C . ASN A 1 120 ? 26.720 31.962 67.784 1.00 31.07 120 ASN A C 1
ATOM 909 O O . ASN A 1 120 ? 27.182 31.367 66.823 1.00 32.35 120 ASN A O 1
ATOM 914 N N . VAL A 1 121 ? 27.466 32.580 68.697 1.00 31.11 121 VAL A N 1
ATOM 915 C CA . VAL A 1 121 ? 28.929 32.602 68.641 1.00 32.63 121 VAL A CA 1
ATOM 916 C C . VAL A 1 121 ? 29.439 31.643 69.696 1.00 32.96 121 VAL A C 1
ATOM 917 O O . VAL A 1 121 ? 29.229 31.873 70.894 1.00 32.91 121 VAL A O 1
ATOM 921 N N . GLU A 1 122 ? 30.081 30.563 69.247 1.00 34.53 122 GLU A N 1
ATOM 922 C CA . GLU A 1 122 ? 30.549 29.492 70.146 1.00 36.69 122 GLU A CA 1
ATOM 923 C C . GLU A 1 122 ? 32.048 29.285 70.035 1.00 36.36 122 GLU A C 1
ATOM 924 O O . GLU A 1 122 ? 32.559 29.064 68.954 1.00 37.45 122 GLU A O 1
ATOM 930 N N . ASN A 1 123 ? 32.736 29.408 71.155 1.00 37.62 123 ASN A N 1
ATOM 931 C CA . ASN A 1 123 ? 34.210 29.261 71.201 1.00 38.05 123 ASN A CA 1
ATOM 932 C C . ASN A 1 123 ? 34.875 29.951 70.042 1.00 38.39 123 ASN A C 1
ATOM 933 O O . ASN A 1 123 ? 35.708 29.371 69.341 1.00 38.83 123 ASN A O 1
ATOM 938 N N . SER A 1 124 ? 34.459 31.196 69.806 1.00 39.01 124 SER A N 1
ATOM 939 C CA . SER A 1 124 ? 35.023 32.008 68.748 1.00 37.11 124 SER A CA 1
ATOM 940 C C . SER A 1 124 ? 35.384 33.391 69.263 1.00 37.40 124 SER A C 1
ATOM 941 O O . SER A 1 124 ? 34.847 33.841 70.277 1.00 37.78 124 SER A O 1
ATOM 944 N N . HIS A 1 125 ? 36.273 34.077 68.548 1.00 36.37 125 HIS A N 1
ATOM 945 C CA . HIS A 1 125 ? 36.768 35.378 69.012 1.00 35.71 125 HIS A CA 1
ATOM 946 C C . HIS A 1 125 ? 37.098 36.262 67.821 1.00 34.31 125 HIS A C 1
ATOM 947 O O . HIS A 1 125 ? 37.221 35.783 66.704 1.00 33.12 125 HIS A O 1
ATOM 954 N N . HIS A 1 126 ? 37.194 37.567 68.081 1.00 34.39 126 HIS A N 1
ATOM 955 C CA . HIS A 1 126 ? 37.310 38.615 67.052 1.00 33.86 126 HIS A CA 1
ATOM 956 C C . HIS A 1 126 ? 36.154 38.580 66.063 1.00 33.38 126 HIS A C 1
ATOM 957 O O . HIS A 1 126 ? 36.311 38.181 64.905 1.00 33.88 126 HIS A O 1
ATOM 964 N N . ILE A 1 127 ? 34.983 38.990 66.557 1.00 32.38 127 ILE A N 1
ATOM 965 C CA . ILE A 1 127 ? 33.743 38.937 65.791 1.00 30.12 127 ILE A CA 1
ATOM 966 C C . ILE A 1 127 ? 33.103 40.325 65.882 1.00 30.32 127 ILE A C 1
ATOM 967 O O . ILE A 1 127 ? 33.014 40.869 66.977 1.00 29.94 127 ILE A O 1
ATOM 972 N N . TRP A 1 128 ? 32.735 40.915 64.742 1.00 28.86 128 TRP A N 1
ATOM 973 C CA . TRP A 1 128 ? 32.086 42.233 64.721 1.00 29.34 128 TRP A CA 1
ATOM 974 C C . TRP A 1 128 ? 30.681 42.066 64.110 1.00 28.76 128 TRP A C 1
ATOM 975 O O . TRP A 1 128 ? 30.528 41.562 62.970 1.00 27.41 128 TRP A O 1
ATOM 986 N N . ILE A 1 129 ? 29.687 42.502 64.873 1.00 27.86 129 ILE A N 1
ATOM 987 C CA . ILE A 1 129 ? 28.295 42.357 64.482 1.00 27.25 129 ILE A CA 1
ATOM 988 C C . ILE A 1 129 ? 27.796 43.788 64.415 1.00 26.55 129 ILE A C 1
ATOM 989 O O . ILE A 1 129 ? 27.726 44.432 65.409 1.00 27.37 129 ILE A O 1
ATOM 994 N N . ASP A 1 130 ? 27.552 44.310 63.227 1.00 26.79 130 ASP A N 1
ATOM 995 C CA . ASP A 1 130 ? 27.417 45.745 63.073 1.00 25.32 130 ASP A CA 1
ATOM 996 C C . ASP A 1 130 ? 26.395 46.121 62.014 1.00 25.57 130 ASP A C 1
ATOM 997 O O . ASP A 1 130 ? 26.336 45.526 60.956 1.00 25.90 130 ASP A O 1
ATOM 1002 N N . HIS A 1 131 ? 25.567 47.113 62.301 1.00 24.64 131 HIS A N 1
ATOM 1003 C CA . HIS A 1 131 ? 24.528 47.542 61.348 1.00 24.38 131 HIS A CA 1
ATOM 1004 C C . HIS A 1 131 ? 23.598 46.407 60.888 1.00 22.90 131 HIS A C 1
ATOM 1005 O O . HIS A 1 131 ? 23.234 46.309 59.716 1.00 23.45 131 HIS A O 1
ATOM 1012 N N . ILE A 1 132 ? 23.196 45.556 61.834 1.00 21.14 132 ILE A N 1
ATOM 1013 C CA . ILE A 1 132 ? 22.263 44.475 61.597 1.00 21.13 132 ILE A CA 1
ATOM 1014 C C . ILE A 1 132 ? 20.948 44.890 62.239 1.00 21.63 132 ILE A C 1
ATOM 1015 O O . ILE A 1 132 ? 20.959 45.510 63.301 1.00 20.98 132 ILE A O 1
ATOM 1020 N N . THR A 1 133 ? 19.830 44.516 61.612 1.00 20.64 133 THR A N 1
ATOM 1021 C CA . THR A 1 133 ? 18.549 44.616 62.302 1.00 21.02 133 THR A CA 1
ATOM 1022 C C . THR A 1 133 ? 18.085 43.224 62.606 1.00 21.74 133 THR A C 1
ATOM 1023 O O . THR A 1 133 ? 18.120 42.364 61.709 1.00 21.99 133 THR A O 1
ATOM 1027 N N . PHE A 1 134 ? 17.687 42.987 63.859 1.00 20.56 134 PHE A N 1
ATOM 1028 C CA . PHE A 1 134 ? 17.145 41.705 64.304 1.00 20.48 134 PHE A CA 1
ATOM 1029 C C . PHE A 1 134 ? 15.717 41.900 64.774 1.00 21.83 134 PHE A C 1
ATOM 1030 O O . PHE A 1 134 ? 15.481 42.703 65.704 1.00 20.89 134 PHE A O 1
ATOM 1038 N N . VAL A 1 135 ? 14.780 41.126 64.227 1.00 21.91 135 VAL A N 1
ATOM 1039 C CA . VAL A 1 135 ? 13.366 41.302 64.596 1.00 23.18 135 VAL A CA 1
ATOM 1040 C C . VAL A 1 135 ? 12.832 39.982 65.153 1.00 24.64 135 VAL A C 1
ATOM 1041 O O . VAL A 1 135 ? 12.930 38.936 64.500 1.00 24.94 135 VAL A O 1
ATOM 1045 N N . ASN A 1 136 ? 12.284 40.053 66.360 1.00 24.40 136 ASN A N 1
ATOM 1046 C CA . ASN A 1 136 ? 11.579 38.952 67.045 1.00 26.37 136 ASN A CA 1
ATOM 1047 C C . ASN A 1 136 ? 11.976 37.543 66.608 1.00 24.71 136 ASN A C 1
ATOM 1048 O O . ASN A 1 136 ? 11.342 36.954 65.722 1.00 24.09 136 ASN A O 1
ATOM 1053 N N . GLY A 1 137 ? 13.056 37.057 67.179 1.00 23.73 137 GLY A N 1
ATOM 1054 C CA . GLY A 1 137 ? 13.480 35.697 66.959 1.00 21.82 137 GLY A CA 1
ATOM 1055 C C . GLY A 1 137 ? 12.833 34.738 67.919 1.00 23.81 137 GLY A C 1
ATOM 1056 O O . GLY A 1 137 ? 11.798 35.039 68.521 1.00 22.84 137 GLY A O 1
ATOM 1057 N N . ASN A 1 138 ? 13.486 33.590 68.074 1.00 22.84 138 ASN A N 1
ATOM 1058 C CA . ASN A 1 138 ? 12.987 32.505 68.878 1.00 24.18 138 ASN A CA 1
ATOM 1059 C C . ASN A 1 138 ? 13.697 32.559 70.214 1.00 24.92 138 ASN A C 1
ATOM 1060 O O . ASN A 1 138 ? 13.124 32.996 71.257 1.00 24.57 138 ASN A O 1
ATOM 1065 N N . ASP A 1 139 ? 14.959 32.157 70.198 1.00 23.67 139 ASP A N 1
ATOM 1066 C CA . ASP A 1 139 ? 15.698 32.142 71.431 1.00 25.62 139 ASP A CA 1
ATOM 1067 C C . ASP A 1 139 ? 16.535 33.414 71.486 1.00 25.30 139 ASP A C 1
ATOM 1068 O O . ASP A 1 139 ? 15.985 34.504 71.759 1.00 26.02 139 ASP A O 1
ATOM 1073 N N . GLY A 1 140 ? 17.827 33.344 71.208 1.00 24.76 140 GLY A N 1
ATOM 1074 C CA . GLY A 1 140 ? 18.634 34.558 71.291 1.00 23.58 140 GLY A CA 1
ATOM 1075 C C . GLY A 1 140 ? 18.693 35.322 69.985 1.00 24.93 140 GLY A C 1
ATOM 1076 O O . GLY A 1 140 ? 18.517 34.733 68.907 1.00 25.96 140 GLY A O 1
ATOM 1077 N N . ALA A 1 141 ? 18.956 36.635 70.063 1.00 23.91 141 ALA A N 1
ATOM 1078 C CA . ALA A 1 141 ? 19.249 37.436 68.884 1.00 23.77 141 ALA A CA 1
ATOM 1079 C C . ALA A 1 141 ? 20.746 37.298 68.596 1.00 24.49 141 ALA A C 1
ATOM 1080 O O . ALA A 1 141 ? 21.115 36.939 67.481 1.00 25.20 141 ALA A O 1
ATOM 1082 N N . VAL A 1 142 ? 21.595 37.581 69.598 1.00 24.50 142 VAL A N 1
ATOM 1083 C CA . VAL A 1 142 ? 23.074 37.391 69.470 1.00 25.24 142 VAL A CA 1
ATOM 1084 C C . VAL A 1 142 ? 23.557 36.765 70.752 1.00 25.84 142 VAL A C 1
ATOM 1085 O O . VAL A 1 142 ? 23.646 37.426 71.754 1.00 25.31 142 VAL A O 1
ATOM 1089 N N . ASP A 1 143 ? 23.826 35.472 70.735 1.00 27.48 143 ASP A N 1
ATOM 1090 C CA . ASP A 1 143 ? 24.353 34.824 71.932 1.00 28.50 143 ASP A CA 1
ATOM 1091 C C . ASP A 1 143 ? 25.818 34.527 71.712 1.00 29.40 143 ASP A C 1
ATOM 1092 O O . ASP A 1 143 ? 26.283 34.304 70.553 1.00 30.33 143 ASP A O 1
ATOM 1097 N N . ILE A 1 144 ? 26.537 34.506 72.831 1.00 29.65 144 ILE A N 1
ATOM 1098 C CA . ILE A 1 144 ? 28.008 34.521 72.845 1.00 29.77 144 ILE A CA 1
ATOM 1099 C C . ILE A 1 144 ? 28.396 33.557 73.945 1.00 29.94 144 ILE A C 1
ATOM 1100 O O . ILE A 1 144 ? 28.193 33.852 75.106 1.00 30.39 144 ILE A O 1
ATOM 1105 N N . LYS A 1 145 ? 28.886 32.370 73.554 1.00 31.02 145 LYS A N 1
ATOM 1106 C CA . LYS A 1 145 ? 28.983 31.218 74.451 1.00 32.99 145 LYS A CA 1
ATOM 1107 C C . LYS A 1 145 ? 30.307 30.436 74.349 1.00 32.93 145 LYS A C 1
ATOM 1108 O O . LYS A 1 145 ? 31.069 30.566 73.401 1.00 33.10 145 LYS A O 1
ATOM 1114 N N . LYS A 1 146 ? 30.527 29.581 75.338 1.00 34.63 146 LYS A N 1
ATOM 1115 C CA . LYS A 1 146 ? 31.606 28.595 75.249 1.00 35.30 146 LYS A CA 1
ATOM 1116 C C . LYS A 1 146 ? 32.931 29.306 75.058 1.00 34.72 146 LYS A C 1
ATOM 1117 O O . LYS A 1 146 ? 33.642 29.053 74.093 1.00 35.95 146 LYS A O 1
ATOM 1123 N N . TYR A 1 147 ? 33.221 30.221 75.977 1.00 35.32 147 TYR A N 1
ATOM 1124 C CA . TYR A 1 147 ? 34.496 30.982 76.047 1.00 35.91 147 TYR A CA 1
ATOM 1125 C C . TYR A 1 147 ? 34.851 31.844 74.823 1.00 36.12 147 TYR A C 1
ATOM 1126 O O . TYR A 1 147 ? 36.038 32.146 74.557 1.00 35.24 147 TYR A O 1
ATOM 1135 N N . SER A 1 148 ? 33.821 32.295 74.095 1.00 35.13 148 SER A N 1
ATOM 1136 C CA . SER A 1 148 ? 34.053 33.218 72.991 1.00 33.40 148 SER A CA 1
ATOM 1137 C C . SER A 1 148 ? 34.676 34.504 73.534 1.00 32.73 148 SER A C 1
ATOM 1138 O O . SER A 1 148 ? 34.651 34.751 74.729 1.00 33.55 148 SER A O 1
ATOM 1141 N N . ASN A 1 149 ? 35.207 35.365 72.681 1.00 32.54 149 ASN A N 1
ATOM 1142 C CA . ASN A 1 149 ? 35.939 36.519 73.211 1.00 32.92 149 ASN A CA 1
ATOM 1143 C C . ASN A 1 149 ? 36.193 37.573 72.145 1.00 32.40 149 ASN A C 1
ATOM 1144 O O . ASN A 1 149 ? 36.126 37.291 70.950 1.00 32.84 149 ASN A O 1
ATOM 1149 N N . TYR A 1 150 ? 36.454 38.792 72.581 1.00 30.72 150 TYR A N 1
ATOM 1150 C CA . TYR A 1 150 ? 36.763 39.896 71.681 1.00 30.93 150 TYR A CA 1
ATOM 1151 C C . TYR A 1 150 ? 35.668 40.154 70.655 1.00 30.35 150 TYR A C 1
ATOM 1152 O O . TYR A 1 150 ? 35.869 39.942 69.455 1.00 28.87 150 TYR A O 1
ATOM 1161 N N . ILE A 1 151 ? 34.501 40.577 71.172 1.00 29.36 151 ILE A N 1
ATOM 1162 C CA . ILE A 1 151 ? 33.317 40.819 70.323 1.00 29.17 151 ILE A CA 1
ATOM 1163 C C . ILE A 1 151 ? 32.909 42.269 70.448 1.00 29.50 151 ILE A C 1
ATOM 1164 O O . ILE A 1 151 ? 32.935 42.827 71.567 1.00 29.85 151 ILE A O 1
ATOM 1169 N N . THR A 1 152 ? 32.547 42.869 69.315 1.00 29.23 152 THR A N 1
ATOM 1170 C CA . THR A 1 152 ? 31.840 44.173 69.273 1.00 29.27 152 THR A CA 1
ATOM 1171 C C . THR A 1 152 ? 30.504 43.972 68.597 1.00 27.78 152 THR A C 1
ATOM 1172 O O . THR A 1 152 ? 30.406 43.377 67.499 1.00 28.32 152 THR A O 1
ATOM 1176 N N . VAL A 1 153 ? 29.485 44.465 69.277 1.00 27.46 153 VAL A N 1
ATOM 1177 C CA . VAL A 1 153 ? 28.113 44.414 68.803 1.00 25.19 153 VAL A CA 1
ATOM 1178 C C . VAL A 1 153 ? 27.789 45.895 68.779 1.00 25.62 153 VAL A C 1
ATOM 1179 O O . VAL A 1 153 ? 27.605 46.496 69.828 1.00 26.60 153 VAL A O 1
ATOM 1183 N N . SER A 1 154 ? 27.768 46.492 67.589 1.00 26.61 154 SER A N 1
ATOM 1184 C CA . SER A 1 154 ? 27.616 47.922 67.478 1.00 26.12 154 SER A CA 1
ATOM 1185 C C . SER A 1 154 ? 26.591 48.320 66.419 1.00 25.31 154 SER A C 1
ATOM 1186 O O . SER A 1 154 ? 26.458 47.653 65.414 1.00 26.93 154 SER A O 1
ATOM 1189 N N . TRP A 1 155 ? 25.886 49.427 66.634 1.00 24.95 155 TRP A N 1
ATOM 1190 C CA . TRP A 1 155 ? 25.021 50.000 65.629 1.00 23.70 155 TRP A CA 1
ATOM 1191 C C . TRP A 1 155 ? 23.972 49.057 65.059 1.00 22.96 155 TRP A C 1
ATOM 1192 O O . TRP A 1 155 ? 23.590 49.215 63.890 1.00 23.91 155 TRP A O 1
ATOM 1203 N N . ASN A 1 156 ? 23.538 48.074 65.842 1.00 21.74 156 ASN A N 1
ATOM 1204 C CA . ASN A 1 156 ? 22.466 47.193 65.420 1.00 21.24 156 ASN A CA 1
ATOM 1205 C C . ASN A 1 156 ? 21.152 47.737 65.949 1.00 21.21 156 ASN A C 1
ATOM 1206 O O . ASN A 1 156 ? 21.136 48.547 66.911 1.00 20.15 156 ASN A O 1
ATOM 1211 N N . LYS A 1 157 ? 20.056 47.250 65.355 1.00 19.39 157 LYS A N 1
ATOM 1212 C CA . LYS A 1 157 ? 18.720 47.589 65.823 1.00 19.10 157 LYS A CA 1
ATOM 1213 C C . LYS A 1 157 ? 18.050 46.264 66.155 1.00 19.06 157 LYS A C 1
ATOM 1214 O O . LYS A 1 157 ? 17.978 45.406 65.269 1.00 21.86 157 LYS A O 1
ATOM 1220 N N . PHE A 1 158 ? 17.591 46.077 67.396 1.00 17.41 158 PHE A N 1
ATOM 1221 C CA . PHE A 1 158 ? 16.998 44.854 67.847 1.00 19.03 158 PHE A CA 1
ATOM 1222 C C . PHE A 1 158 ? 15.551 45.250 68.145 1.00 20.45 158 PHE A C 1
ATOM 1223 O O . PHE A 1 158 ? 15.323 46.260 68.841 1.00 19.49 158 PHE A O 1
ATOM 1231 N N . VAL A 1 159 ? 14.580 44.504 67.615 1.00 20.59 159 VAL A N 1
ATOM 1232 C CA . VAL A 1 159 ? 13.181 44.976 67.708 1.00 21.30 159 VAL A CA 1
ATOM 1233 C C . VAL A 1 159 ? 12.249 43.815 68.138 1.00 21.38 159 VAL A C 1
ATOM 1234 O O . VAL A 1 159 ? 12.325 42.725 67.551 1.00 22.63 159 VAL A O 1
ATOM 1238 N N . ASP A 1 160 ? 11.360 44.037 69.119 1.00 20.57 160 ASP A N 1
ATOM 1239 C CA . ASP A 1 160 ? 10.284 43.051 69.411 1.00 22.13 160 ASP A CA 1
ATOM 1240 C C . ASP A 1 160 ? 10.780 41.676 69.807 1.00 23.98 160 ASP A C 1
ATOM 1241 O O . ASP A 1 160 ? 10.162 40.662 69.566 1.00 25.37 160 ASP A O 1
ATOM 1246 N N . HIS A 1 161 ? 11.904 41.636 70.489 1.00 23.29 161 HIS A N 1
ATOM 1247 C CA . HIS A 1 161 ? 12.554 40.367 70.779 1.00 22.75 161 HIS A CA 1
ATOM 1248 C C . HIS A 1 161 ? 12.697 40.174 72.301 1.00 22.68 161 HIS A C 1
ATOM 1249 O O . HIS A 1 161 ? 13.028 41.104 73.019 1.00 21.57 161 HIS A O 1
ATOM 1256 N N . ASP A 1 162 ? 12.542 38.943 72.775 1.00 22.12 162 ASP A N 1
ATOM 1257 C CA . ASP A 1 162 ? 12.507 38.699 74.208 1.00 22.42 162 ASP A CA 1
ATOM 1258 C C . ASP A 1 162 ? 13.934 38.578 74.763 1.00 23.80 162 ASP A C 1
ATOM 1259 O O . ASP A 1 162 ? 14.436 39.501 75.397 1.00 23.25 162 ASP A O 1
ATOM 1264 N N . LYS A 1 163 ? 14.585 37.438 74.541 1.00 23.57 163 LYS A N 1
ATOM 1265 C CA . LYS A 1 163 ? 15.923 37.186 75.136 1.00 23.80 163 LYS A CA 1
ATOM 1266 C C . LYS A 1 163 ? 17.032 37.640 74.206 1.00 23.86 163 LYS A C 1
ATOM 1267 O O . LYS A 1 163 ? 17.425 36.898 73.272 1.00 24.92 163 LYS A O 1
ATOM 1273 N N . VAL A 1 164 ? 17.525 38.870 74.401 1.00 23.42 164 VAL A N 1
ATOM 1274 C CA . VAL A 1 164 ? 18.296 39.509 73.359 1.00 22.75 164 VAL A CA 1
ATOM 1275 C C . VAL A 1 164 ? 19.765 38.956 73.177 1.00 23.99 164 VAL A C 1
ATOM 1276 O O . VAL A 1 164 ? 20.165 38.479 72.085 1.00 24.01 164 VAL A O 1
ATOM 1280 N N . SER A 1 165 ? 20.604 39.083 74.206 1.00 25.40 165 SER A N 1
ATOM 1281 C CA . SER A 1 165 ? 22.028 38.719 74.008 1.00 26.31 165 SER A CA 1
ATOM 1282 C C . SER A 1 165 ? 22.574 38.118 75.277 1.00 27.20 165 SER A C 1
ATOM 1283 O O . SER A 1 165 ? 22.754 38.804 76.254 1.00 27.02 165 SER A O 1
ATOM 1286 N N . LEU A 1 166 ? 22.779 36.813 75.272 1.00 28.52 166 LEU A N 1
ATOM 1287 C CA . LEU A 1 166 ? 23.307 36.137 76.409 1.00 28.64 166 LEU A CA 1
ATOM 1288 C C . LEU A 1 166 ? 24.802 35.961 76.192 1.00 29.35 166 LEU A C 1
ATOM 1289 O O . LEU A 1 166 ? 25.220 35.402 75.161 1.00 29.70 166 LEU A O 1
ATOM 1294 N N . VAL A 1 167 ? 25.613 36.381 77.176 1.00 29.17 167 VAL A N 1
ATOM 1295 C CA . VAL A 1 167 ? 27.066 36.255 77.040 1.00 29.82 167 VAL A CA 1
ATOM 1296 C C . VAL A 1 167 ? 27.549 35.323 78.154 1.00 30.99 167 VAL A C 1
ATOM 1297 O O . VAL A 1 167 ? 27.598 35.713 79.295 1.00 30.02 167 VAL A O 1
ATOM 1301 N N . GLY A 1 168 ? 27.814 34.064 77.817 1.00 32.35 168 GLY A N 1
ATOM 1302 C CA . GLY A 1 168 ? 28.261 33.074 78.794 1.00 33.67 168 GLY A CA 1
ATOM 1303 C C . GLY A 1 168 ? 26.995 32.374 79.167 1.00 35.31 168 GLY A C 1
ATOM 1304 O O . GLY A 1 168 ? 26.106 32.993 79.773 1.00 36.40 168 GLY A O 1
ATOM 1305 N N . SER A 1 169 ? 26.873 31.110 78.776 1.00 36.13 169 SER A N 1
ATOM 1306 C CA . SER A 1 169 ? 25.612 30.401 79.002 1.00 37.68 169 SER A CA 1
ATOM 1307 C C . SER A 1 169 ? 25.549 29.512 80.251 1.00 38.60 169 SER A C 1
ATOM 1308 O O . SER A 1 169 ? 24.531 28.877 80.492 1.00 38.59 169 SER A O 1
ATOM 1311 N N . SER A 1 170 ? 26.611 29.465 81.062 1.00 39.39 170 SER A N 1
ATOM 1312 C CA . SER A 1 170 ? 26.657 28.464 82.136 1.00 40.29 170 SER A CA 1
ATOM 1313 C C . SER A 1 170 ? 27.337 29.020 83.373 1.00 39.78 170 SER A C 1
ATOM 1314 O O . SER A 1 170 ? 28.414 29.551 83.278 1.00 39.41 170 SER A O 1
ATOM 1317 N N . ASP A 1 171 ? 26.693 28.883 84.527 1.00 41.46 171 ASP A N 1
ATOM 1318 C CA . ASP A 1 171 ? 27.319 29.195 85.823 1.00 42.61 171 ASP A CA 1
ATOM 1319 C C . ASP A 1 171 ? 28.483 28.247 86.132 1.00 43.53 171 ASP A C 1
ATOM 1320 O O . ASP A 1 171 ? 29.303 28.510 87.022 1.00 44.50 171 ASP A O 1
ATOM 1325 N N . LYS A 1 172 ? 28.506 27.121 85.438 1.00 44.03 172 LYS A N 1
ATOM 1326 C CA . LYS A 1 172 ? 29.445 26.053 85.736 1.00 44.99 172 LYS A CA 1
ATOM 1327 C C . LYS A 1 172 ? 30.717 26.087 84.900 1.00 45.00 172 LYS A C 1
ATOM 1328 O O . LYS A 1 172 ? 31.488 25.148 84.958 1.00 45.17 172 LYS A O 1
ATOM 1334 N N . GLU A 1 173 ? 30.958 27.162 84.143 1.00 44.51 173 GLU A N 1
ATOM 1335 C CA . GLU A 1 173 ? 32.191 27.252 83.357 1.00 44.78 173 GLU A CA 1
ATOM 1336 C C . GLU A 1 173 ? 33.385 27.577 84.256 1.00 46.02 173 GLU A C 1
ATOM 1337 O O . GLU A 1 173 ? 33.202 27.981 85.411 1.00 45.70 173 GLU A O 1
ATOM 1343 N N . ASP A 1 174 ? 34.591 27.405 83.722 1.00 47.07 174 ASP A N 1
ATOM 1344 C CA . ASP A 1 174 ? 35.808 27.558 84.521 1.00 48.76 174 ASP A CA 1
ATOM 1345 C C . ASP A 1 174 ? 36.024 29.005 84.982 1.00 48.92 174 ASP A C 1
ATOM 1346 O O . ASP A 1 174 ? 36.280 29.882 84.173 1.00 49.10 174 ASP A O 1
ATOM 1351 N N . PRO A 1 175 ? 35.917 29.270 86.292 1.00 49.70 175 PRO A N 1
ATOM 1352 C CA . PRO A 1 175 ? 36.076 30.673 86.699 1.00 49.46 175 PRO A CA 1
ATOM 1353 C C . PRO A 1 175 ? 37.290 31.431 86.135 1.00 49.43 175 PRO A C 1
ATOM 1354 O O . PRO A 1 175 ? 37.133 32.581 85.703 1.00 49.05 175 PRO A O 1
ATOM 1358 N N . GLU A 1 176 ? 38.471 30.807 86.088 1.00 49.20 176 GLU A N 1
ATOM 1359 C CA . GLU A 1 176 ? 39.660 31.487 85.550 1.00 48.59 176 GLU A CA 1
ATOM 1360 C C . GLU A 1 176 ? 39.552 31.767 84.063 1.00 47.94 176 GLU A C 1
ATOM 1361 O O . GLU A 1 176 ? 39.756 32.908 83.625 1.00 48.62 176 GLU A O 1
ATOM 1363 N N . GLN A 1 177 ? 39.248 30.715 83.301 1.00 47.01 177 GLN A N 1
ATOM 1364 C CA . GLN A 1 177 ? 39.170 30.753 81.842 1.00 45.93 177 GLN A CA 1
ATOM 1365 C C . GLN A 1 177 ? 38.061 31.707 81.389 1.00 45.40 177 GLN A C 1
ATOM 1366 O O . GLN A 1 177 ? 38.268 32.572 80.510 1.00 45.75 177 GLN A O 1
ATOM 1368 N N . ALA A 1 178 ? 36.890 31.551 81.994 1.00 44.57 178 ALA A N 1
ATOM 1369 C CA . ALA A 1 178 ? 35.732 32.389 81.639 1.00 43.83 178 ALA A CA 1
ATOM 1370 C C . ALA A 1 178 ? 35.987 33.831 82.061 1.00 43.23 178 ALA A C 1
ATOM 1371 O O . ALA A 1 178 ? 35.686 34.763 81.306 1.00 43.85 178 ALA A O 1
ATOM 1373 N N . GLY A 1 179 ? 36.617 34.037 83.224 1.00 42.10 179 GLY A N 1
ATOM 1374 C CA . GLY A 1 179 ? 37.021 35.388 83.643 1.00 40.47 179 GLY A CA 1
ATOM 1375 C C . GLY A 1 179 ? 37.929 36.109 82.656 1.00 40.22 179 GLY A C 1
ATOM 1376 O O . GLY A 1 179 ? 37.979 37.356 82.631 1.00 40.34 179 GLY A O 1
ATOM 1377 N N . GLN A 1 180 ? 38.652 35.332 81.834 1.00 40.55 180 GLN A N 1
ATOM 1378 C CA . GLN A 1 180 ? 39.626 35.857 80.853 1.00 40.51 180 GLN A CA 1
ATOM 1379 C C . GLN A 1 180 ? 39.044 35.966 79.433 1.00 39.11 180 GLN A C 1
ATOM 1380 O O . GLN A 1 180 ? 39.638 36.591 78.550 1.00 38.65 180 GLN A O 1
ATOM 1386 N N . ALA A 1 181 ? 37.871 35.370 79.245 1.00 37.74 181 ALA A N 1
ATOM 1387 C CA . ALA A 1 181 ? 37.140 35.429 77.985 1.00 35.03 181 ALA A CA 1
ATOM 1388 C C . ALA A 1 181 ? 35.955 36.450 78.076 1.00 34.77 181 ALA A C 1
ATOM 1389 O O . ALA A 1 181 ? 35.874 37.318 78.994 1.00 33.61 181 ALA A O 1
ATOM 1391 N N . TYR A 1 182 ? 35.053 36.347 77.102 1.00 33.20 182 TYR A N 1
ATOM 1392 C CA . TYR A 1 182 ? 33.831 37.127 77.109 1.00 31.23 182 TYR A CA 1
ATOM 1393 C C . TYR A 1 182 ? 34.091 38.597 77.270 1.00 30.67 182 TYR A C 1
ATOM 1394 O O . TYR A 1 182 ? 33.424 39.261 78.053 1.00 30.29 182 TYR A O 1
ATOM 1403 N N . LYS A 1 183 ? 35.059 39.126 76.524 1.00 30.67 183 LYS A N 1
ATOM 1404 C CA . LYS A 1 183 ? 35.284 40.560 76.483 1.00 30.31 183 LYS A CA 1
ATOM 1405 C C . LYS A 1 183 ? 34.472 41.126 75.311 1.00 31.09 183 LYS A C 1
ATOM 1406 O O . LYS A 1 183 ? 34.789 40.867 74.147 1.00 30.73 183 LYS A O 1
ATOM 1412 N N . VAL A 1 184 ? 33.448 41.929 75.630 1.00 30.68 184 VAL A N 1
ATOM 1413 C CA . VAL A 1 184 ? 32.409 42.308 74.635 1.00 30.07 184 VAL A CA 1
ATOM 1414 C C . VAL A 1 184 ? 32.110 43.809 74.798 1.00 29.21 184 VAL A C 1
ATOM 1415 O O . VAL A 1 184 ? 32.066 44.300 75.915 1.00 30.18 184 VAL A O 1
ATOM 1419 N N . THR A 1 185 ? 31.980 44.536 73.692 1.00 28.17 185 THR A N 1
ATOM 1420 C CA . THR A 1 185 ? 31.608 45.961 73.737 1.00 28.42 185 THR A CA 1
ATOM 1421 C C . THR A 1 185 ? 30.264 46.064 73.017 1.00 27.88 185 THR A C 1
ATOM 1422 O O . THR A 1 185 ? 30.131 45.524 71.927 1.00 27.33 185 THR A O 1
ATOM 1426 N N . TYR A 1 186 ? 29.275 46.718 73.635 1.00 27.28 186 TYR A N 1
ATOM 1427 C CA . TYR A 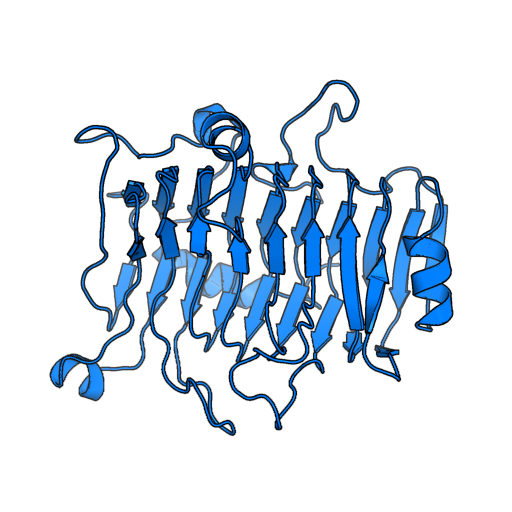1 186 ? 27.952 46.921 72.999 1.00 26.10 186 TYR A CA 1
ATOM 1428 C C . TYR A 1 186 ? 27.801 48.424 72.901 1.00 25.14 186 TYR A C 1
ATOM 1429 O O . TYR A 1 186 ? 27.659 49.081 73.924 1.00 25.30 186 TYR A O 1
ATOM 1438 N N . HIS A 1 187 ? 27.793 48.966 71.703 1.00 25.06 187 HIS A N 1
ATOM 1439 C CA . HIS A 1 187 ? 27.661 50.415 71.598 1.00 25.67 187 HIS A CA 1
ATOM 1440 C C . HIS A 1 187 ? 26.815 50.881 70.434 1.00 24.74 187 HIS A C 1
ATOM 1441 O O . HIS A 1 187 ? 26.758 50.252 69.392 1.00 25.80 187 HIS A O 1
ATOM 1448 N N . HIS A 1 188 ? 26.147 52.005 70.629 1.00 24.89 188 HIS A N 1
ATOM 1449 C CA . HIS A 1 188 ? 25.299 52.600 69.621 1.00 24.93 188 HIS A CA 1
ATOM 1450 C C . HIS A 1 188 ? 24.240 51.656 69.018 1.00 23.40 188 HIS A C 1
ATOM 1451 O O . HIS A 1 188 ? 23.887 51.796 67.853 1.00 23.99 188 HIS A O 1
ATOM 1458 N N . ASN A 1 189 ? 23.764 50.708 69.804 1.00 24.26 189 ASN A N 1
ATOM 1459 C CA . ASN A 1 189 ? 22.679 49.848 69.381 1.00 22.70 189 ASN A CA 1
ATOM 1460 C C . ASN A 1 189 ? 21.369 50.527 69.737 1.00 23.30 189 ASN A C 1
ATOM 1461 O O . ASN A 1 189 ? 21.284 51.228 70.770 1.00 23.49 189 ASN A O 1
ATOM 1466 N N . TYR A 1 190 ? 20.357 50.273 68.910 1.00 21.57 190 TYR A N 1
ATOM 1467 C CA . TYR A 1 190 ? 18.999 50.757 69.139 1.00 21.45 190 TYR A CA 1
ATOM 1468 C C . TYR A 1 190 ? 18.260 49.521 69.671 1.00 21.19 190 TYR A C 1
ATOM 1469 O O . TYR A 1 190 ? 17.974 48.593 68.906 1.00 21.93 190 TYR A O 1
ATOM 1478 N N . PHE A 1 191 ? 17.961 49.489 70.967 1.00 19.86 191 PHE A N 1
ATOM 1479 C CA . PHE A 1 191 ? 17.322 48.324 71.596 1.00 19.11 191 PHE A CA 1
ATOM 1480 C C . PHE A 1 191 ? 15.840 48.741 71.686 1.00 20.46 191 PHE A C 1
ATOM 1481 O O . PHE A 1 191 ? 15.562 49.700 72.359 1.00 20.45 191 PHE A O 1
ATOM 1489 N N . LYS A 1 192 ? 14.907 48.069 70.988 1.00 20.14 192 LYS A N 1
ATOM 1490 C CA . LYS A 1 192 ? 13.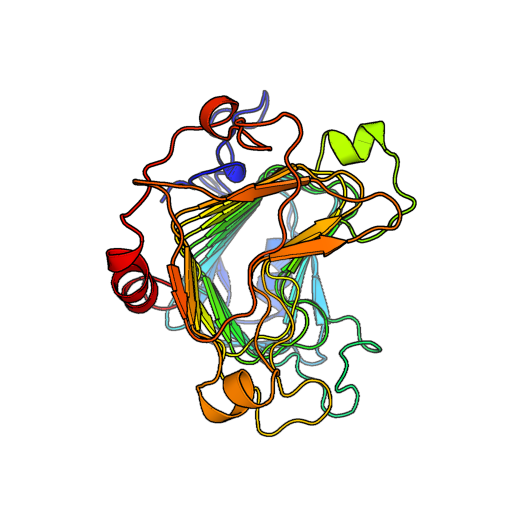547 48.605 70.853 1.00 19.26 192 LYS A CA 1
ATOM 1491 C C . LYS A 1 192 ? 12.512 47.562 71.172 1.00 19.65 192 LYS A C 1
ATOM 1492 O O . LYS A 1 192 ? 12.431 46.545 70.475 1.00 20.55 192 LYS A O 1
ATOM 1498 N N . ASN A 1 193 ? 11.717 47.805 72.229 1.00 18.55 193 ASN A N 1
ATOM 1499 C CA . ASN A 1 193 ? 10.676 46.878 72.665 1.00 19.31 193 ASN A CA 1
ATOM 1500 C C . ASN A 1 193 ? 11.235 45.468 72.841 1.00 20.12 193 ASN A C 1
ATOM 1501 O O . ASN A 1 193 ? 10.753 44.518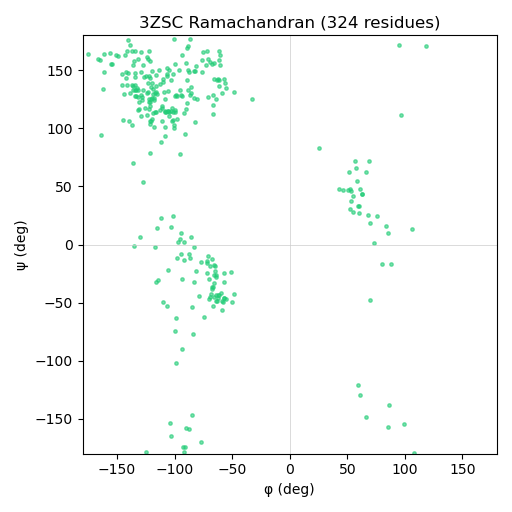 72.197 1.00 21.26 193 ASN A O 1
ATOM 1506 N N . LEU A 1 194 ? 12.193 45.344 73.779 1.00 20.25 194 LEU A N 1
ATOM 1507 C CA . LEU A 1 194 ? 12.897 44.087 74.036 1.00 20.53 194 LEU A CA 1
ATOM 1508 C C . LEU A 1 194 ? 12.681 43.745 75.482 1.00 21.60 194 LEU A C 1
ATOM 1509 O O . LEU A 1 194 ? 12.281 44.610 76.258 1.00 22.37 194 LEU A O 1
ATOM 1514 N N . ILE A 1 195 ? 12.994 42.520 75.884 1.00 20.72 195 ILE A N 1
ATOM 1515 C CA . ILE A 1 195 ? 12.535 42.110 77.196 1.00 21.13 195 ILE A CA 1
ATOM 1516 C C . ILE A 1 195 ? 13.681 41.984 78.182 1.00 22.01 195 ILE A C 1
ATOM 1517 O O . ILE A 1 195 ? 13.593 42.488 79.304 1.00 21.33 195 ILE A O 1
ATOM 1522 N N . GLN A 1 196 ? 14.733 41.282 77.771 1.00 21.35 196 GLN A N 1
ATOM 1523 C CA . GLN A 1 196 ? 15.826 41.030 78.713 1.00 23.30 196 GLN A CA 1
ATOM 1524 C C . GLN A 1 196 ? 17.157 40.754 78.052 1.00 23.02 196 GLN A C 1
ATOM 1525 O O . GLN A 1 196 ? 17.228 40.456 76.836 1.00 24.13 196 GLN A O 1
ATOM 1531 N N . ARG A 1 197 ? 18.227 40.837 78.867 1.00 23.73 197 ARG A N 1
ATOM 1532 C CA . ARG A 1 197 ? 19.591 40.455 78.453 1.00 23.45 197 ARG A CA 1
ATOM 1533 C C . ARG A 1 197 ? 20.161 41.382 77.440 1.00 24.08 197 ARG A C 1
ATOM 1534 O O . ARG A 1 197 ? 20.393 40.961 76.293 1.00 27.02 197 ARG A O 1
ATOM 1542 N N . MET A 1 198 ? 20.512 42.603 77.841 1.00 23.63 198 MET A N 1
ATOM 1543 C CA . MET A 1 198 ? 20.993 43.605 76.882 1.00 24.21 198 MET A CA 1
ATOM 1544 C C . MET A 1 198 ? 22.332 44.284 77.204 1.00 25.70 198 MET A C 1
ATOM 1545 O O . MET A 1 198 ? 22.394 45.521 77.201 1.00 26.87 198 MET A O 1
ATOM 1550 N N . PRO A 1 199 ? 23.406 43.490 77.441 1.00 25.92 199 PRO A N 1
ATOM 1551 C CA . PRO A 1 199 ? 23.454 42.035 77.538 1.00 26.36 199 PRO A CA 1
ATOM 1552 C C . PRO A 1 199 ? 23.222 41.464 78.956 1.00 27.92 199 PRO A C 1
ATOM 1553 O O . PRO A 1 199 ? 23.140 42.241 79.939 1.00 27.35 199 PRO A O 1
ATOM 1557 N N . ARG A 1 200 ? 23.042 40.140 79.060 1.00 27.94 200 ARG A N 1
ATOM 1558 C CA . ARG A 1 200 ? 23.229 39.451 80.339 1.00 28.28 200 ARG A CA 1
ATOM 1559 C C . ARG A 1 200 ? 24.609 38.787 80.221 1.00 30.52 200 ARG A C 1
ATOM 1560 O O . ARG A 1 200 ? 24.770 37.926 79.374 1.00 30.06 200 ARG A O 1
ATOM 1568 N N . ILE A 1 201 ? 25.587 39.156 81.059 1.00 31.25 201 ILE A N 1
ATOM 1569 C CA . ILE A 1 201 ? 26.935 38.552 80.930 1.00 31.65 201 ILE A CA 1
ATOM 1570 C C . ILE A 1 201 ? 27.393 37.822 82.190 1.00 32.65 201 ILE A C 1
ATOM 1571 O O . ILE A 1 201 ? 27.197 38.299 83.316 1.00 32.47 201 ILE A O 1
ATOM 1576 N N . ARG A 1 202 ? 27.959 36.631 81.988 1.00 33.58 202 ARG A N 1
ATOM 1577 C CA . ARG A 1 202 ? 28.582 35.844 83.080 1.00 33.78 202 ARG A CA 1
ATOM 1578 C C . ARG A 1 202 ? 30.084 36.008 82.946 1.00 34.19 202 ARG A C 1
ATOM 1579 O O . ARG A 1 202 ? 30.595 36.086 81.828 1.00 34.59 202 ARG A O 1
ATOM 1587 N N . PHE A 1 203 ? 30.799 36.113 84.073 1.00 36.28 203 PHE A N 1
ATOM 1588 C CA . PHE A 1 203 ? 32.290 35.987 84.094 1.00 36.31 203 PHE A CA 1
ATOM 1589 C C . PHE A 1 203 ? 33.167 37.073 83.467 1.00 36.82 203 PHE A C 1
ATOM 1590 O O . PHE A 1 203 ? 34.150 37.506 84.079 1.00 35.89 203 PHE A O 1
ATOM 1598 N N . GLY A 1 204 ? 32.845 37.493 82.247 1.00 35.66 204 GLY A N 1
ATOM 1599 C CA . GLY A 1 204 ? 33.740 38.297 81.439 1.00 35.33 204 GLY A CA 1
ATOM 1600 C C . GLY A 1 204 ? 33.714 39.790 81.678 1.00 35.64 204 GLY A C 1
ATOM 1601 O O . GLY A 1 204 ? 33.524 40.235 82.823 1.00 37.04 204 GLY A O 1
ATOM 1602 N N . MET A 1 205 ? 33.936 40.567 80.619 1.00 34.91 205 MET A N 1
ATOM 1603 C CA . MET A 1 205 ? 33.975 42.040 80.719 1.00 36.01 205 MET A CA 1
ATOM 1604 C C . MET A 1 205 ? 33.112 42.683 79.634 1.00 34.97 205 MET A C 1
ATOM 1605 O O . MET A 1 205 ? 33.307 42.417 78.460 1.00 34.21 205 MET A O 1
ATOM 1610 N N . ALA A 1 206 ? 32.204 43.571 80.046 1.00 33.78 206 ALA A N 1
ATOM 1611 C CA . ALA A 1 206 ? 31.273 44.199 79.120 1.00 31.99 206 ALA A CA 1
ATOM 1612 C C . ALA A 1 206 ? 31.308 45.692 79.285 1.00 30.66 206 ALA A C 1
ATOM 1613 O O . ALA A 1 206 ? 31.146 46.214 80.375 1.00 31.10 206 ALA A O 1
ATOM 1615 N N . HIS A 1 207 ? 31.572 46.353 78.182 1.00 29.37 207 HIS A N 1
ATOM 1616 C CA . HIS A 1 207 ? 31.518 47.778 78.088 1.00 28.88 207 HIS A CA 1
ATOM 1617 C C . HIS A 1 207 ? 30.271 48.132 77.240 1.00 28.35 207 HIS A C 1
ATOM 1618 O O . HIS A 1 207 ? 30.195 47.849 76.033 1.00 27.34 207 HIS A O 1
ATOM 1625 N N . VAL A 1 208 ? 29.328 48.792 77.889 1.00 27.51 208 VAL A N 1
ATOM 1626 C CA . VAL A 1 208 ? 28.013 49.042 77.308 1.00 27.06 208 VAL A CA 1
ATOM 1627 C C . VAL A 1 208 ? 27.882 50.537 77.273 1.00 26.90 208 VAL A C 1
ATOM 1628 O O . VAL A 1 208 ? 27.735 51.141 78.327 1.00 28.38 208 VAL A O 1
ATOM 1632 N N . PHE A 1 209 ? 27.981 51.140 76.097 1.00 27.96 209 PHE A N 1
ATOM 1633 C CA . PHE A 1 209 ? 27.995 52.598 76.009 1.00 28.17 209 PHE A CA 1
ATOM 1634 C C . PHE A 1 209 ? 27.216 53.113 74.839 1.00 27.58 209 PHE A C 1
ATOM 1635 O O . PHE A 1 209 ? 27.215 52.477 73.806 1.00 29.38 209 PHE A O 1
ATOM 1643 N N . ASN A 1 210 ? 26.601 54.290 74.999 1.00 26.11 210 ASN A N 1
ATOM 1644 C CA . ASN A 1 210 ? 25.919 55.015 73.950 1.00 25.78 210 ASN A CA 1
ATOM 1645 C C . ASN A 1 210 ? 24.854 54.200 73.185 1.00 25.31 210 ASN A C 1
ATOM 1646 O O . ASN A 1 210 ? 24.722 54.348 71.961 1.00 23.90 210 ASN A O 1
ATOM 1651 N N . ASN A 1 211 ? 24.130 53.342 73.900 1.00 24.83 211 ASN A N 1
ATOM 1652 C CA . ASN A 1 211 ? 23.010 52.639 73.282 1.00 24.23 211 ASN A CA 1
ATOM 1653 C C . ASN A 1 211 ? 21.741 53.362 73.673 1.00 24.64 211 ASN A C 1
ATOM 1654 O O . ASN A 1 211 ? 21.721 54.000 74.741 1.00 23.98 211 ASN A O 1
ATOM 1659 N N . PHE A 1 212 ? 20.693 53.224 72.838 1.00 22.45 212 PHE A N 1
ATOM 1660 C CA . PHE A 1 212 ? 19.364 53.819 73.102 1.00 22.15 212 PHE A CA 1
ATOM 1661 C C . PHE A 1 212 ? 18.396 52.657 73.472 1.00 22.29 212 PHE A C 1
ATOM 1662 O O . PHE A 1 212 ? 18.144 51.766 72.647 1.00 23.14 212 PHE A O 1
ATOM 1670 N N . TYR A 1 213 ? 17.908 52.625 74.709 1.00 21.53 213 TYR A N 1
ATOM 1671 C CA . TYR A 1 213 ? 16.970 51.605 75.142 1.00 22.35 213 TYR A CA 1
ATOM 1672 C C . TYR A 1 213 ? 15.573 52.236 75.122 1.00 24.06 213 TYR A C 1
ATOM 1673 O O . TYR A 1 213 ? 15.277 53.072 75.978 1.00 23.32 213 TYR A O 1
ATOM 1682 N N . SER A 1 214 ? 14.743 51.840 74.141 1.00 22.43 214 SER A N 1
ATOM 1683 C CA . SER A 1 214 ? 13.385 52.361 73.975 1.00 21.92 214 SER A CA 1
ATOM 1684 C C . SER A 1 214 ? 12.423 51.231 74.279 1.00 21.05 214 SER A C 1
ATOM 1685 O O . SER A 1 214 ? 12.039 50.473 73.400 1.00 22.41 214 SER A O 1
ATOM 1688 N N . MET A 1 215 ? 12.075 51.095 75.547 1.00 20.97 215 MET A N 1
ATOM 1689 C CA . MET A 1 215 ? 11.418 49.898 76.047 1.00 21.26 215 MET A CA 1
ATOM 1690 C C . MET A 1 215 ? 9.896 50.015 76.090 1.00 20.94 215 MET A C 1
ATOM 1691 O O . MET A 1 215 ? 9.316 50.256 77.134 1.00 23.08 215 MET A O 1
ATOM 1696 N N . GLY A 1 216 ? 9.268 49.869 74.935 1.00 21.64 216 GLY A N 1
ATOM 1697 C CA . GLY A 1 216 ? 7.817 49.777 74.853 1.00 21.10 216 GLY A CA 1
ATOM 1698 C C . GLY A 1 216 ? 7.485 48.313 74.940 1.00 21.92 216 GLY A C 1
ATOM 1699 O O . GLY A 1 216 ? 8.383 47.473 75.142 1.00 20.28 216 GLY A O 1
ATOM 1700 N N . LEU A 1 217 ? 6.204 48.012 74.768 1.00 22.70 217 LEU A N 1
ATOM 1701 C CA . LEU A 1 217 ? 5.653 46.679 74.967 1.00 24.55 217 LEU A CA 1
ATOM 1702 C C . LEU A 1 217 ? 5.898 45.821 73.722 1.00 25.66 217 LEU A C 1
ATOM 1703 O O . LEU A 1 217 ? 6.016 46.328 72.601 1.00 24.27 217 LEU A O 1
ATOM 1708 N N . ARG A 1 218 ? 5.956 44.505 73.926 1.00 25.71 218 ARG A N 1
ATOM 1709 C CA . ARG A 1 218 ? 6.083 43.557 72.824 1.00 28.88 218 ARG A CA 1
ATOM 1710 C C . ARG A 1 218 ? 4.681 43.038 72.622 1.00 29.94 218 ARG A C 1
ATOM 1711 O O . ARG A 1 218 ? 4.192 42.241 73.410 1.00 30.92 218 ARG A O 1
ATOM 1719 N N . THR A 1 219 ? 3.959 43.553 71.628 1.00 29.70 219 THR A N 1
ATOM 1720 C CA . THR A 1 219 ? 2.552 43.177 71.495 1.00 31.31 219 THR A CA 1
ATOM 1721 C C . THR A 1 219 ? 2.294 42.094 70.414 1.00 30.25 219 THR A C 1
ATOM 1722 O O . THR A 1 219 ? 3.214 41.652 69.728 1.00 31.07 219 THR A O 1
ATOM 1726 N N . GLY A 1 220 ? 1.061 41.656 70.271 1.00 29.04 220 GLY A N 1
ATOM 1727 C CA . GLY A 1 220 ? 0.776 40.622 69.293 1.00 28.93 220 GLY A CA 1
ATOM 1728 C C . GLY A 1 220 ? 1.116 39.203 69.776 1.00 29.36 220 GLY A C 1
ATOM 1729 O O . GLY A 1 220 ? 0.646 38.247 69.195 1.00 30.62 220 GLY A O 1
ATOM 1730 N N . VAL A 1 221 ? 1.914 39.073 70.840 1.00 26.89 221 VAL A N 1
ATOM 1731 C CA . VAL A 1 221 ? 2.429 37.784 71.313 1.00 24.96 221 VAL A CA 1
ATOM 1732 C C . VAL A 1 221 ? 2.033 37.461 72.761 1.00 22.00 221 VAL A C 1
ATOM 1733 O O . VAL A 1 221 ? 1.746 38.353 73.541 1.00 23.83 221 VAL A O 1
ATOM 1737 N N . SER A 1 222 ? 2.044 36.179 73.145 1.00 21.30 222 SER A N 1
ATOM 1738 C CA . SER A 1 222 ? 2.013 35.863 74.562 1.00 20.10 222 SER A CA 1
ATOM 1739 C C . SER A 1 222 ? 3.465 35.704 75.078 1.00 20.77 222 SER A C 1
ATOM 1740 O O . SER A 1 222 ? 4.423 35.937 74.337 1.00 21.77 222 SER A O 1
ATOM 1743 N N . GLY A 1 223 ? 3.609 35.298 76.340 1.00 20.88 223 GLY A N 1
ATOM 1744 C CA . GLY A 1 223 ? 4.930 35.232 76.979 1.00 21.93 223 GLY A CA 1
ATOM 1745 C C . GLY A 1 223 ? 5.239 36.594 77.554 1.00 21.15 223 GLY A C 1
ATOM 1746 O O . GLY A 1 223 ? 4.356 37.244 78.121 1.00 22.20 223 GLY A O 1
ATOM 1747 N N . ASN A 1 224 ? 6.484 37.055 77.399 1.00 21.73 224 ASN A N 1
ATOM 1748 C CA . ASN A 1 224 ? 6.896 38.345 77.968 1.00 21.37 224 ASN A CA 1
ATOM 1749 C C . ASN A 1 224 ? 6.507 39.532 77.114 1.00 21.62 224 ASN A C 1
ATOM 1750 O O . ASN A 1 224 ? 7.094 39.738 76.060 1.00 24.36 224 ASN A O 1
ATOM 1755 N N . VAL A 1 225 ? 5.490 40.268 77.556 1.00 20.73 225 VAL A N 1
ATOM 1756 C CA . VAL A 1 225 ? 4.981 41.414 76.859 1.00 21.13 225 VAL A CA 1
ATOM 1757 C C . VAL A 1 225 ? 5.652 42.675 77.379 1.00 21.60 225 VAL A C 1
ATOM 1758 O O . VAL A 1 225 ? 5.830 43.646 76.625 1.00 21.01 225 VAL A O 1
ATOM 1762 N N . PHE A 1 226 ? 6.052 42.650 78.654 1.00 22.05 226 PHE A N 1
ATOM 1763 C CA . PHE A 1 226 ? 6.682 43.836 79.291 1.00 23.37 226 PHE A CA 1
ATOM 1764 C C . PHE A 1 226 ? 8.137 43.606 79.436 1.00 22.25 226 PHE A C 1
ATOM 1765 O O . PHE A 1 226 ? 8.535 42.542 79.917 1.00 24.43 226 PHE A O 1
ATOM 1773 N N . PRO A 1 227 ? 8.930 44.600 79.024 1.00 21.07 227 PRO A N 1
ATOM 1774 C CA . PRO A 1 227 ? 10.380 44.626 79.220 1.00 19.96 227 PRO A CA 1
ATOM 1775 C C . PRO A 1 227 ? 10.694 44.452 80.718 1.00 21.92 227 PRO A C 1
ATOM 1776 O O . PRO A 1 227 ? 10.028 45.058 81.572 1.00 20.23 227 PRO A O 1
ATOM 1780 N N . ILE A 1 228 ? 11.667 43.595 81.017 1.00 22.01 228 ILE A N 1
ATOM 1781 C CA . ILE A 1 228 ? 12.041 43.299 82.429 1.00 22.66 228 ILE A CA 1
ATOM 1782 C C . ILE A 1 228 ? 13.305 44.148 82.830 1.00 23.70 228 ILE A C 1
ATOM 1783 O O . ILE A 1 228 ? 13.253 45.026 83.737 1.00 24.69 228 ILE A O 1
ATOM 1788 N N . TYR A 1 229 ? 14.420 43.901 82.154 1.00 23.84 229 TYR A N 1
ATOM 1789 C CA . TYR A 1 229 ? 15.719 44.529 82.599 1.00 24.63 229 TYR A CA 1
ATOM 1790 C C . TYR A 1 229 ? 16.683 44.672 81.434 1.00 24.67 229 TYR A C 1
ATOM 1791 O O . TYR A 1 229 ? 16.583 43.923 80.449 1.00 25.56 229 TYR A O 1
ATOM 1800 N N . GLY A 1 230 ? 17.633 45.623 81.507 1.00 25.31 230 GLY A N 1
ATOM 1801 C CA . GLY A 1 230 ? 18.522 45.852 80.363 1.00 24.14 230 GLY A CA 1
ATOM 1802 C C . GLY A 1 230 ? 19.798 45.047 80.528 1.00 26.56 230 GLY A C 1
ATOM 1803 O O . GLY A 1 230 ? 19.899 43.863 80.143 1.00 24.60 230 GLY A O 1
ATOM 1804 N N . VAL A 1 231 ? 20.783 45.667 81.176 1.00 26.70 231 VAL A N 1
ATOM 1805 C CA . VAL A 1 231 ? 22.099 45.002 81.380 1.00 27.03 231 VAL A CA 1
ATOM 1806 C C . VAL A 1 231 ? 22.128 44.158 82.667 1.00 27.21 231 VAL A C 1
ATOM 1807 O O . VAL A 1 231 ? 21.709 44.608 83.740 1.00 27.72 231 VAL A O 1
ATOM 1811 N N . ALA A 1 232 ? 22.619 42.922 82.594 1.00 27.43 232 ALA A N 1
ATOM 1812 C CA . ALA A 1 232 ? 22.831 42.178 83.839 1.00 27.95 232 ALA A CA 1
ATOM 1813 C C . ALA A 1 232 ? 24.255 41.657 83.926 1.00 29.27 232 ALA A C 1
ATOM 1814 O O . ALA A 1 232 ? 24.834 41.275 82.911 1.00 28.53 232 ALA A O 1
ATOM 1816 N N . SER A 1 233 ? 24.796 41.657 85.147 1.00 29.72 233 SER A N 1
ATOM 1817 C CA . SER A 1 233 ? 26.174 41.219 85.410 1.00 31.51 233 SER A CA 1
ATOM 1818 C C . SER A 1 233 ? 26.088 40.082 86.390 1.00 31.78 233 SER A C 1
ATOM 1819 O O . SER A 1 233 ? 25.569 40.232 87.528 1.00 31.89 233 SER A O 1
ATOM 1822 N N . ALA A 1 234 ? 26.571 38.936 85.943 1.00 32.47 234 ALA A N 1
ATOM 1823 C CA . ALA A 1 234 ? 26.501 37.737 86.724 1.00 33.67 234 ALA A CA 1
ATOM 1824 C C . ALA A 1 234 ? 27.889 37.058 86.816 1.00 34.12 234 ALA A C 1
ATOM 1825 O O . ALA A 1 234 ? 28.814 37.382 86.076 1.00 34.03 234 ALA A O 1
ATOM 1827 N N . MET A 1 235 ? 27.996 36.124 87.750 1.00 34.82 235 MET A N 1
ATOM 1828 C CA . MET A 1 235 ? 29.207 35.306 87.916 1.00 36.59 235 MET A CA 1
ATOM 1829 C C . MET A 1 235 ? 30.489 36.147 87.888 1.00 36.17 235 MET A C 1
ATOM 1830 O O . MET A 1 235 ? 31.430 35.848 87.151 1.00 36.63 235 MET A O 1
ATOM 1835 N N . GLY A 1 236 ? 30.490 37.240 88.633 1.00 36.10 236 GLY A N 1
ATOM 1836 C CA . GLY A 1 236 ? 31.687 38.049 88.801 1.00 36.48 236 GLY A CA 1
ATOM 1837 C C . GLY A 1 236 ? 32.122 38.800 87.573 1.00 37.84 236 GLY A C 1
ATOM 1838 O O . GLY A 1 236 ? 33.282 39.243 87.513 1.00 37.26 236 GLY A O 1
ATOM 1839 N N . ALA A 1 237 ? 31.203 38.979 86.593 1.00 36.67 237 ALA A N 1
ATOM 1840 C CA . ALA A 1 237 ? 31.516 39.783 85.416 1.00 35.96 237 ALA A CA 1
ATOM 1841 C C . ALA A 1 237 ? 31.856 41.202 85.839 1.00 35.23 237 ALA A C 1
ATOM 1842 O O . ALA A 1 237 ? 31.426 41.648 86.902 1.00 35.53 237 ALA A O 1
ATOM 1844 N N . LYS A 1 238 ? 32.645 41.865 84.995 1.00 35.06 238 LYS A N 1
ATOM 1845 C CA . LYS A 1 238 ? 33.042 43.260 85.126 1.00 35.62 238 LYS A CA 1
ATOM 1846 C C . LYS A 1 238 ? 32.395 44.106 84.024 1.00 34.39 238 LYS A C 1
ATOM 1847 O O . LYS A 1 238 ? 32.866 44.103 82.869 1.00 33.62 238 LYS A O 1
ATOM 1853 N N . VAL A 1 239 ? 31.390 44.896 84.400 1.00 33.47 239 VAL A N 1
ATOM 1854 C CA . VAL A 1 239 ? 30.618 45.630 83.408 1.00 32.56 239 VAL A CA 1
ATOM 1855 C C . VAL A 1 239 ? 30.654 47.112 83.689 1.00 32.86 239 VAL A C 1
ATOM 1856 O O . VAL A 1 239 ? 30.428 47.531 84.820 1.00 32.29 239 VAL A O 1
ATOM 1860 N N . HIS A 1 240 ? 30.942 47.916 82.663 1.00 32.55 240 HIS A N 1
ATOM 1861 C CA . HIS A 1 240 ? 30.753 49.353 82.803 1.00 33.19 240 HIS A CA 1
ATOM 1862 C C . HIS A 1 240 ? 29.669 49.847 81.835 1.00 32.35 240 HIS A C 1
ATOM 1863 O O . HIS A 1 240 ? 29.728 49.587 80.640 1.00 33.61 240 HIS A O 1
ATOM 1870 N N . VAL A 1 241 ? 28.733 50.620 82.362 1.00 31.94 241 VAL A N 1
ATOM 1871 C CA . VAL A 1 241 ? 27.581 51.089 81.603 1.00 30.48 241 VAL A CA 1
ATOM 1872 C C . VAL A 1 241 ? 27.559 52.611 81.670 1.00 30.51 241 VAL A C 1
ATOM 1873 O O . VAL A 1 241 ? 27.279 53.176 82.731 1.00 30.08 241 VAL A O 1
ATOM 1877 N N . GLU A 1 242 ? 27.813 53.270 80.542 1.00 30.49 242 GLU A N 1
ATOM 1878 C CA . GLU A 1 242 ? 27.929 54.724 80.501 1.00 31.49 242 GLU A CA 1
ATOM 1879 C C . GLU A 1 242 ? 27.330 55.358 79.250 1.00 30.06 242 GLU A C 1
ATOM 1880 O O . GLU A 1 242 ? 27.459 54.831 78.146 1.00 30.13 242 GLU A O 1
ATOM 1886 N N . GLY A 1 243 ? 26.717 56.525 79.404 1.00 28.61 243 GLY A N 1
ATOM 1887 C CA . GLY A 1 243 ? 26.284 57.280 78.238 1.00 28.55 243 GLY A CA 1
ATOM 1888 C C . GLY A 1 243 ? 25.140 56.629 77.456 1.00 27.51 243 GLY A C 1
ATOM 1889 O O . GLY A 1 243 ? 24.970 56.881 76.268 1.00 26.52 243 GLY A O 1
ATOM 1890 N N . ASN A 1 244 ? 24.356 55.825 78.149 1.00 27.50 244 ASN A N 1
ATOM 1891 C CA . ASN A 1 244 ? 23.201 55.101 77.527 1.00 26.10 244 ASN A CA 1
ATOM 1892 C C . ASN A 1 244 ? 21.963 55.825 77.884 1.00 26.67 244 ASN A C 1
ATOM 1893 O O . ASN A 1 244 ? 21.879 56.383 78.982 1.00 25.97 244 ASN A O 1
ATOM 1898 N N . TYR A 1 245 ? 20.982 55.823 76.983 1.00 26.07 245 TYR A N 1
ATOM 1899 C CA . TYR A 1 245 ? 19.732 56.528 77.262 1.00 25.62 245 TYR A CA 1
ATOM 1900 C C . TYR A 1 245 ? 18.639 55.478 77.436 1.00 24.72 245 TYR A C 1
ATOM 1901 O O . TYR A 1 245 ? 18.390 54.723 76.499 1.00 25.85 245 TYR A O 1
ATOM 1910 N N . PHE A 1 246 ? 18.008 55.415 78.614 1.00 24.82 246 PHE A N 1
ATOM 1911 C CA . PHE A 1 246 ? 16.956 54.436 78.909 1.00 24.22 246 PHE A CA 1
ATOM 1912 C C . PHE A 1 246 ? 15.574 55.091 78.988 1.00 24.68 246 PHE A C 1
ATOM 1913 O O . PHE A 1 246 ? 15.385 56.047 79.755 1.00 25.71 246 PHE A O 1
ATOM 1921 N N . MET A 1 247 ? 14.609 54.599 78.197 1.00 22.71 247 MET A N 1
ATOM 1922 C CA . MET A 1 247 ? 13.232 55.097 78.273 1.00 22.86 247 MET A CA 1
ATOM 1923 C C . MET A 1 247 ? 12.321 53.883 78.493 1.00 22.37 247 MET A C 1
ATOM 1924 O O . MET A 1 247 ? 12.374 52.962 77.692 1.00 23.81 247 MET A O 1
ATOM 1929 N N . GLY A 1 248 ? 11.619 53.831 79.615 1.00 20.61 248 GLY A N 1
ATOM 1930 C CA . GLY A 1 248 ? 10.732 52.711 79.949 1.00 20.65 248 GLY A CA 1
ATOM 1931 C C . GLY A 1 248 ? 9.334 52.987 79.428 1.00 20.13 248 GLY A C 1
ATOM 1932 O O . GLY A 1 248 ? 9.158 53.805 78.513 1.00 21.12 248 GLY A O 1
ATOM 1933 N N . TYR A 1 249 ? 8.330 52.329 80.019 1.00 21.81 249 TYR A N 1
ATOM 1934 C CA . TYR A 1 249 ? 7.007 52.237 79.398 1.00 21.41 249 TYR A CA 1
ATOM 1935 C C . TYR A 1 249 ? 5.920 53.018 80.139 1.00 22.68 249 TYR A C 1
ATOM 1936 O O . TYR A 1 249 ? 4.733 52.712 80.024 1.00 21.15 249 TYR A O 1
ATOM 1945 N N . GLY A 1 250 ? 6.319 54.024 80.920 1.00 23.03 250 GLY A N 1
ATOM 1946 C CA . GLY A 1 250 ? 5.400 55.113 81.178 1.00 23.85 250 GLY A CA 1
ATOM 1947 C C . GLY A 1 250 ? 4.994 55.329 82.626 1.00 25.53 250 GLY A C 1
ATOM 1948 O O . GLY A 1 250 ? 5.311 54.522 83.515 1.00 24.40 250 GLY A O 1
ATOM 1949 N N . ALA A 1 251 ? 4.311 56.446 82.833 1.00 26.68 251 ALA A N 1
ATOM 1950 C CA . ALA A 1 251 ? 3.990 56.973 84.172 1.00 26.50 251 ALA A CA 1
ATOM 1951 C C . ALA A 1 251 ? 3.000 56.126 84.953 1.00 26.86 251 ALA A C 1
ATOM 1952 O O . ALA A 1 251 ? 3.178 55.896 86.152 1.00 27.46 251 ALA A O 1
ATOM 1954 N N . VAL A 1 252 ? 1.949 55.650 84.301 1.00 26.60 252 VAL A N 1
ATOM 1955 C CA . VAL A 1 252 ? 0.949 54.839 84.985 1.00 24.93 252 VAL A CA 1
ATOM 1956 C C . VAL A 1 252 ? 1.605 5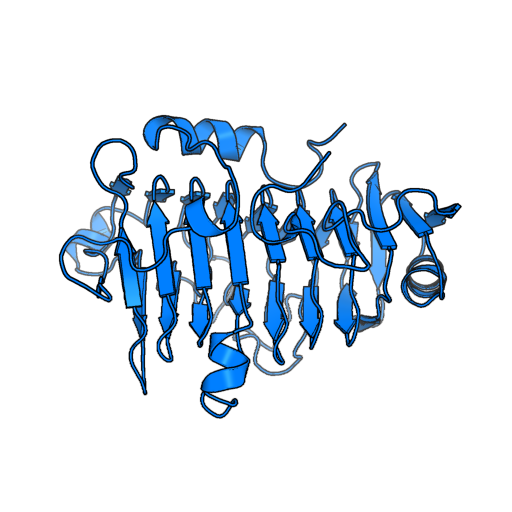3.603 85.595 1.00 26.53 252 VAL A C 1
ATOM 1957 O O . VAL A 1 252 ? 1.408 53.262 86.782 1.00 25.44 252 VAL A O 1
ATOM 1961 N N . MET A 1 253 ? 2.385 52.899 84.793 1.00 24.49 253 MET A N 1
ATOM 1962 C CA . MET A 1 253 ? 3.029 51.695 85.297 1.00 25.01 253 MET A CA 1
ATOM 1963 C C . MET A 1 253 ? 4.036 52.037 86.384 1.00 26.09 253 MET A C 1
ATOM 1964 O O . MET A 1 253 ? 4.063 51.379 87.406 1.00 26.41 253 MET A O 1
ATOM 1969 N N . ALA A 1 254 ? 4.858 53.056 86.163 1.00 27.11 254 ALA A N 1
ATOM 1970 C CA . ALA A 1 254 ? 5.862 53.435 87.161 1.00 28.74 254 ALA A CA 1
ATOM 1971 C C . ALA A 1 254 ? 5.223 53.817 88.502 1.00 30.48 254 ALA A C 1
ATOM 1972 O O . ALA A 1 254 ? 5.688 53.394 89.548 1.00 31.71 254 ALA A O 1
ATOM 1974 N N . GLU A 1 255 ? 4.127 54.547 88.457 1.00 30.85 255 GLU A N 1
ATOM 1975 C CA . GLU A 1 255 ? 3.366 54.891 89.666 1.00 32.97 255 GLU A CA 1
ATOM 1976 C C . GLU A 1 255 ? 2.739 53.670 90.341 1.00 32.96 255 GLU A C 1
ATOM 1977 O O . GLU A 1 255 ? 2.552 53.663 91.546 1.00 32.57 255 GLU A O 1
ATOM 1983 N N . ALA A 1 256 ? 2.449 52.598 89.603 1.00 31.30 256 ALA A N 1
ATOM 1984 C CA . ALA A 1 256 ? 2.006 51.376 90.268 1.00 31.08 256 ALA A CA 1
ATOM 1985 C C . ALA A 1 256 ? 3.202 50.538 90.707 1.00 31.10 256 ALA A C 1
ATOM 1986 O O . ALA A 1 256 ? 3.018 49.403 91.106 1.00 32.79 256 ALA A O 1
ATOM 1988 N N . GLY A 1 257 ? 4.421 51.056 90.567 1.00 30.75 257 GLY A N 1
ATOM 1989 C CA . GLY A 1 257 ? 5.604 50.319 91.027 1.00 30.47 257 GLY A CA 1
ATOM 1990 C C . GLY A 1 257 ? 6.085 49.310 90.008 1.00 30.57 257 GLY A C 1
ATOM 1991 O O . GLY A 1 257 ? 6.898 48.449 90.321 1.00 29.98 257 GLY A O 1
ATOM 1992 N N . ILE A 1 258 ? 5.614 49.443 88.761 1.00 29.38 258 ILE A N 1
ATOM 1993 C CA . ILE A 1 258 ? 6.004 48.527 87.662 1.00 28.75 258 ILE A CA 1
ATOM 1994 C C . ILE A 1 258 ? 6.831 49.306 86.630 1.00 28.41 258 ILE A C 1
ATOM 1995 O O . ILE A 1 258 ? 6.322 50.221 85.995 1.00 28.60 258 ILE A O 1
ATOM 2000 N N . ALA A 1 259 ? 8.098 48.937 86.463 1.00 27.44 259 ALA A N 1
ATOM 2001 C CA . ALA A 1 259 ? 9.001 49.717 85.626 1.00 26.39 259 ALA A CA 1
ATOM 2002 C C . ALA A 1 259 ? 10.257 48.917 85.195 1.00 26.24 259 ALA A C 1
ATOM 2003 O O . ALA A 1 259 ? 10.725 48.013 85.926 1.00 26.74 259 ALA A O 1
ATOM 2005 N N . PHE A 1 260 ? 10.772 49.220 83.995 1.00 24.35 260 PHE A N 1
ATOM 2006 C CA . PHE A 1 260 ? 11.988 48.587 83.462 1.00 24.43 260 PHE A CA 1
ATOM 2007 C C . PHE A 1 260 ? 13.144 48.785 84.461 1.00 25.46 260 PHE A C 1
ATOM 2008 O O . PHE A 1 260 ? 13.306 49.884 84.976 1.00 24.83 260 PHE A O 1
ATOM 2016 N N . LEU A 1 261 ? 13.953 47.743 84.667 1.00 25.18 261 LEU A N 1
ATOM 2017 C CA . LEU A 1 261 ? 15.210 47.842 85.468 1.00 24.72 261 LEU A CA 1
ATOM 2018 C C . LEU A 1 261 ? 16.441 48.010 84.570 1.00 25.24 261 LEU A C 1
ATOM 2019 O O . LEU A 1 261 ? 16.815 47.078 83.875 1.00 25.49 261 LEU A O 1
ATOM 2024 N N . PRO A 1 262 ? 17.070 49.211 84.517 1.00 25.81 262 PRO A N 1
ATOM 2025 C CA . PRO A 1 262 ? 18.135 49.387 83.538 1.00 25.55 262 PRO A CA 1
ATOM 2026 C C . PRO A 1 262 ? 19.339 48.471 83.677 1.00 26.27 262 PRO A C 1
ATOM 2027 O O . PRO A 1 262 ? 19.852 47.991 82.677 1.00 22.73 262 PRO A O 1
ATOM 2031 N N . THR A 1 263 ? 19.820 48.282 84.914 1.00 27.10 263 THR A N 1
ATOM 2032 C CA . THR A 1 263 ? 21.001 47.439 85.156 1.00 28.31 263 THR A CA 1
ATOM 2033 C C . THR A 1 263 ? 20.681 46.540 86.349 1.00 28.31 263 THR A C 1
ATOM 2034 O O . THR A 1 263 ? 19.976 46.947 87.270 1.00 29.38 263 THR A O 1
ATOM 2038 N N . ARG A 1 264 ? 21.163 45.309 86.312 1.00 29.51 264 ARG A N 1
ATOM 2039 C CA . ARG A 1 264 ? 20.775 44.289 87.273 1.00 30.53 264 ARG A CA 1
ATOM 2040 C C . ARG A 1 264 ? 22.033 43.541 87.713 1.00 31.77 264 ARG A C 1
ATOM 2041 O O . ARG A 1 264 ? 22.827 43.162 86.862 1.00 31.79 264 ARG A O 1
ATOM 2049 N N . ILE A 1 265 ? 22.216 43.325 89.020 1.00 32.98 265 ILE A N 1
ATOM 2050 C CA . ILE A 1 265 ? 23.248 42.397 89.493 1.00 34.31 265 ILE A CA 1
ATOM 2051 C C . ILE A 1 265 ? 22.598 41.023 89.694 1.00 35.81 265 ILE A C 1
ATOM 2052 O O . ILE A 1 265 ? 21.572 40.927 90.379 1.00 36.03 265 ILE A O 1
ATOM 2057 N N . MET A 1 266 ? 23.171 39.965 89.110 1.00 37.24 266 MET A N 1
ATOM 2058 C CA . MET A 1 266 ? 22.628 38.618 89.296 1.00 39.44 266 MET A CA 1
ATOM 2059 C C . MET A 1 266 ? 23.699 37.685 89.860 1.00 40.84 266 MET A C 1
ATOM 2060 O O . MET A 1 266 ? 24.895 37.985 89.735 1.00 40.81 266 MET A O 1
ATOM 2065 N N . GLY A 1 267 ? 23.247 36.580 90.466 1.00 42.00 267 GLY A N 1
ATOM 2066 C CA . GLY A 1 267 ? 24.123 35.551 91.010 1.00 44.65 267 GLY A CA 1
ATOM 2067 C C . GLY A 1 267 ? 24.190 34.289 90.145 1.00 46.44 267 GLY A C 1
ATOM 2068 O O . GLY A 1 267 ? 23.944 34.350 88.927 1.00 46.93 267 GLY A O 1
ATOM 2069 N N . PRO A 1 268 ? 24.495 33.126 90.763 1.00 46.95 268 PRO A N 1
ATOM 2070 C CA . PRO A 1 268 ? 24.626 32.895 92.207 1.00 47.41 268 PRO A CA 1
ATOM 2071 C C . PRO A 1 268 ? 25.875 33.510 92.823 1.00 47.06 268 PRO A C 1
ATOM 2072 O O . PRO A 1 268 ? 25.875 33.791 94.030 1.00 48.00 268 PRO A O 1
ATOM 2076 N N . VAL A 1 269 ? 26.911 33.712 92.009 1.00 46.31 269 VAL A N 1
ATOM 2077 C CA . VAL A 1 269 ? 28.072 34.516 92.378 1.00 45.90 269 VAL A CA 1
ATOM 2078 C C . VAL A 1 269 ? 27.851 35.865 91.720 1.00 46.03 269 VAL A C 1
ATOM 2079 O O . VAL A 1 269 ? 27.837 35.963 90.474 1.00 45.52 269 VAL A O 1
ATOM 2083 N N . GLU A 1 270 ? 27.654 36.901 92.532 1.00 44.69 270 GLU A N 1
ATOM 2084 C CA . GLU A 1 270 ? 27.231 38.202 91.994 1.00 44.02 270 GLU A CA 1
ATOM 2085 C C . GLU A 1 270 ? 28.232 38.820 91.035 1.00 43.22 270 GLU A C 1
ATOM 2086 O O . GLU A 1 270 ? 29.450 38.728 91.229 1.00 43.52 270 GLU A O 1
ATOM 2092 N N . GLY A 1 271 ? 27.740 39.475 89.984 1.00 41.04 271 GLY A N 1
ATOM 2093 C CA . GLY A 1 271 ? 28.651 40.132 89.084 1.00 38.56 271 GLY A CA 1
ATOM 2094 C C . GLY A 1 271 ? 28.903 41.499 89.648 1.00 38.07 271 GLY A C 1
ATOM 2095 O O . GLY A 1 271 ? 28.298 41.868 90.663 1.00 38.16 271 GLY A O 1
ATOM 2096 N N . TYR A 1 272 ? 29.784 42.240 88.981 1.00 37.33 272 TYR A N 1
ATOM 2097 C CA . TYR A 1 272 ? 30.062 43.644 89.255 1.00 38.10 272 TYR A CA 1
ATOM 2098 C C . TYR A 1 272 ? 29.598 44.480 88.058 1.00 37.69 272 TYR A C 1
ATOM 2099 O O . TYR A 1 272 ? 29.656 44.034 86.906 1.00 36.50 272 TYR A O 1
ATOM 2108 N N . LEU A 1 273 ? 29.207 45.711 88.337 1.00 36.51 273 LEU A N 1
ATOM 2109 C CA . LEU A 1 273 ? 28.750 46.623 87.301 1.00 36.45 273 LEU A CA 1
ATOM 2110 C C . LEU A 1 273 ? 28.793 48.036 87.857 1.00 35.38 273 LEU A C 1
ATOM 2111 O O . LEU A 1 273 ? 28.294 48.277 88.956 1.00 35.93 273 LEU A O 1
ATOM 2116 N N . THR A 1 274 ? 29.325 48.973 87.089 1.00 35.17 274 THR A N 1
ATOM 2117 C CA . THR A 1 274 ? 29.330 50.370 87.515 1.00 35.86 274 THR A CA 1
ATOM 2118 C C . THR A 1 274 ? 28.670 51.252 86.478 1.00 35.77 274 THR A C 1
ATOM 2119 O O . THR A 1 274 ? 28.542 50.846 85.335 1.00 36.23 274 THR A O 1
ATOM 2123 N N . LEU A 1 275 ? 28.265 52.455 86.871 1.00 36.07 275 LEU A N 1
ATOM 2124 C CA . LEU A 1 275 ? 27.742 53.436 85.927 1.00 36.76 275 LEU A CA 1
ATOM 2125 C C . LEU A 1 275 ? 28.740 54.542 85.630 1.00 38.29 275 LEU A C 1
ATOM 2126 O O . LEU A 1 275 ? 29.541 54.877 86.498 1.00 39.69 275 LEU A O 1
ATOM 2131 N N . GLY A 1 276 ? 28.679 55.113 84.424 1.00 37.44 276 GLY A N 1
ATOM 2132 C CA . GLY A 1 276 ? 29.291 56.395 84.146 1.00 38.01 276 GLY A CA 1
ATOM 2133 C C . GLY A 1 276 ? 28.585 57.474 84.959 1.00 39.97 276 GLY A C 1
ATOM 2134 O O . GLY A 1 276 ? 27.412 57.319 85.389 1.00 38.44 276 GLY A O 1
ATOM 2135 N N . GLU A 1 277 ? 29.307 58.568 85.199 1.00 41.14 277 GLU A N 1
ATOM 2136 C CA . GLU A 1 277 ? 28.773 59.711 85.918 1.00 42.36 277 GLU A CA 1
ATOM 2137 C C . GLU A 1 277 ? 29.304 60.960 85.252 1.00 42.38 277 GLU A C 1
ATOM 2138 O O . GLU A 1 277 ? 30.202 60.888 84.430 1.00 41.58 277 GLU A O 1
ATOM 2144 N N . GLY A 1 278 ? 28.715 62.103 85.580 1.00 43.03 278 GLY A N 1
ATOM 2145 C CA . GLY A 1 278 ? 29.136 63.349 84.992 1.00 43.42 278 GLY A CA 1
ATOM 2146 C C . GLY A 1 278 ? 28.994 63.306 83.494 1.00 44.08 278 GLY A C 1
ATOM 2147 O O . GLY A 1 278 ? 27.894 63.089 82.971 1.00 44.75 278 GLY A O 1
ATOM 2148 N N . ASP A 1 279 ? 30.109 63.494 82.794 1.00 43.49 279 ASP A N 1
ATOM 2149 C CA . ASP A 1 279 ? 30.089 63.564 81.337 1.00 42.80 279 ASP A CA 1
ATOM 2150 C C . ASP A 1 279 ? 29.802 62.200 80.693 1.00 40.99 279 ASP A C 1
ATOM 2151 O O . ASP A 1 279 ? 29.604 62.117 79.479 1.00 40.84 279 ASP A O 1
ATOM 2156 N N . ALA A 1 280 ? 29.820 61.149 81.500 1.00 39.03 280 ALA A N 1
ATOM 2157 C CA . ALA A 1 280 ? 29.648 59.799 80.991 1.00 37.40 280 ALA A CA 1
ATOM 2158 C C . ALA A 1 280 ? 28.358 59.221 81.544 1.00 36.26 280 ALA A C 1
ATOM 2159 O O . ALA A 1 280 ? 28.158 58.004 81.496 1.00 34.27 280 ALA A O 1
ATOM 2161 N N . LYS A 1 281 ? 27.503 60.072 82.113 1.00 34.22 281 LYS A N 1
ATOM 2162 C CA . LYS A 1 281 ? 26.349 59.542 82.787 1.00 34.20 281 LYS A CA 1
ATOM 2163 C C . LYS A 1 281 ? 25.406 58.962 81.735 1.00 32.90 281 LYS A C 1
ATOM 2164 O O . LYS A 1 281 ? 25.440 59.351 80.539 1.00 31.53 281 LYS A O 1
ATOM 2170 N N . ASN A 1 282 ? 24.583 58.046 82.224 1.00 32.99 282 ASN A N 1
ATOM 2171 C CA . ASN A 1 282 ? 23.413 57.562 81.524 1.00 32.76 282 ASN A CA 1
ATOM 2172 C C . ASN A 1 282 ? 22.234 58.476 81.866 1.00 33.55 282 ASN A C 1
ATOM 2173 O O . ASN A 1 282 ? 22.367 59.339 82.766 1.00 33.12 282 ASN A O 1
ATOM 2178 N N . GLU A 1 283 ? 21.103 58.305 81.170 1.00 31.12 283 GLU A N 1
ATOM 2179 C CA . GLU A 1 283 ? 19.825 58.930 81.580 1.00 32.30 283 GLU A CA 1
ATOM 2180 C C . GLU A 1 283 ? 18.813 57.828 81.713 1.00 30.78 283 GLU A C 1
ATOM 2181 O O . GLU A 1 283 ? 18.843 56.912 80.908 1.00 28.49 283 GLU A O 1
ATOM 2187 N N . PHE A 1 284 ? 17.897 57.965 82.674 1.00 29.81 284 PHE A N 1
ATOM 2188 C CA . PHE A 1 284 ? 16.878 56.943 82.900 1.00 30.55 284 PHE A CA 1
ATOM 2189 C C . PHE A 1 284 ? 15.544 57.653 83.031 1.00 30.62 284 PHE A C 1
ATOM 2190 O O . PHE A 1 284 ? 15.437 58.591 83.806 1.00 31.15 284 PHE A O 1
ATOM 2198 N N . TYR A 1 285 ? 14.534 57.221 82.258 1.00 29.83 285 TYR A N 1
ATOM 2199 C CA . TYR A 1 285 ? 13.200 57.781 82.348 1.00 29.21 285 TYR A CA 1
ATOM 2200 C C . TYR A 1 285 ? 12.246 56.619 82.436 1.00 28.96 285 TYR A C 1
ATOM 2201 O O . TYR A 1 285 ? 12.421 55.606 81.694 1.00 29.48 285 TYR A O 1
ATOM 2210 N N . TYR A 1 286 ? 11.317 56.709 83.381 1.00 26.97 286 TYR A N 1
ATOM 2211 C CA . TYR A 1 286 ? 10.387 55.615 83.695 1.00 26.41 286 TYR A CA 1
ATOM 2212 C C . TYR A 1 286 ? 11.109 54.291 83.955 1.00 27.16 286 TYR A C 1
ATOM 2213 O O . TYR A 1 286 ? 10.719 53.225 83.453 1.00 26.55 286 TYR A O 1
ATOM 2222 N N . CYS A 1 287 ? 12.146 54.346 84.784 1.00 26.43 287 CYS A N 1
ATOM 2223 C CA . CYS A 1 287 ? 12.869 53.159 85.123 1.00 27.18 287 CYS A CA 1
ATOM 2224 C C . CYS A 1 287 ? 12.957 53.029 86.622 1.00 27.73 287 CYS A C 1
ATOM 2225 O O . CYS A 1 287 ? 12.887 54.027 87.313 1.00 28.04 287 CYS A O 1
ATOM 2228 N N . LYS A 1 288 ? 13.109 51.810 87.116 1.00 26.54 288 LYS A N 1
ATOM 2229 C CA . LYS A 1 288 ? 13.596 51.563 88.466 1.00 27.70 288 LYS A CA 1
ATOM 2230 C C . LYS A 1 288 ? 14.998 52.134 88.622 1.00 28.11 288 LYS A C 1
ATOM 2231 O O . LYS A 1 288 ? 15.676 52.395 87.636 1.00 25.70 288 LYS A O 1
ATOM 2237 N N . GLU A 1 289 ? 15.459 52.307 89.879 1.00 28.86 289 GLU A N 1
ATOM 2238 C CA . GLU A 1 289 ? 16.854 52.690 90.120 1.00 29.25 289 GLU A CA 1
ATOM 2239 C C . GLU A 1 289 ? 17.786 51.564 89.691 1.00 28.87 289 GLU A C 1
ATOM 2240 O O . GLU A 1 289 ? 17.557 50.417 90.059 1.00 28.63 289 GLU A O 1
ATOM 2246 N N . PRO A 1 290 ? 18.809 51.877 88.870 1.00 30.08 290 PRO A N 1
ATOM 2247 C CA . PRO A 1 290 ? 19.794 50.872 88.453 1.00 31.31 290 PRO A CA 1
ATOM 2248 C C . PRO A 1 290 ? 20.526 50.188 89.618 1.00 33.38 290 PRO A C 1
ATOM 2249 O O . PRO A 1 290 ? 20.864 50.838 90.627 1.00 34.15 290 PRO A O 1
ATOM 2253 N N . GLU A 1 291 ? 20.777 48.895 89.466 1.00 33.17 291 GLU A N 1
ATOM 2254 C CA . GLU A 1 291 ? 21.574 48.141 90.399 1.00 33.13 291 GLU A CA 1
ATOM 2255 C C . GLU A 1 291 ? 23.047 48.281 90.046 1.00 34.35 291 GLU A C 1
ATOM 2256 O O . GLU A 1 291 ? 23.413 48.244 88.884 1.00 33.02 291 GLU A O 1
ATOM 2262 N N . VAL A 1 292 ? 23.886 48.501 91.066 1.00 35.90 292 VAL A N 1
ATOM 2263 C CA . VAL A 1 292 ? 25.340 48.645 90.874 1.00 36.64 292 VAL A CA 1
ATOM 2264 C C . VAL A 1 292 ? 26.081 47.825 91.927 1.00 37.80 292 VAL A C 1
ATOM 2265 O O . VAL A 1 292 ? 25.512 47.466 92.976 1.00 36.85 292 VAL A O 1
ATOM 2269 N N . ARG A 1 293 ? 27.334 47.494 91.610 1.00 39.78 293 ARG A N 1
ATOM 2270 C CA . ARG A 1 293 ? 28.232 46.786 92.536 1.00 42.32 293 ARG A CA 1
ATOM 2271 C C . ARG A 1 293 ? 29.677 46.902 92.039 1.00 43.66 293 ARG A C 1
ATOM 2272 O O . ARG A 1 293 ? 30.116 46.135 91.187 1.00 42.88 293 ARG A O 1
ATOM 2280 N N . PRO A 1 294 ? 30.408 47.902 92.557 1.00 45.42 294 PRO A N 1
ATOM 2281 C CA . PRO A 1 294 ? 31.765 48.185 92.102 1.00 46.95 294 PRO A CA 1
ATOM 2282 C C . PRO A 1 294 ? 32.769 47.110 92.562 1.00 48.02 294 PRO A C 1
ATOM 2283 O O . PRO A 1 294 ? 32.454 46.343 93.457 1.00 47.76 294 PRO A O 1
ATOM 2287 N N . VAL A 1 295 ? 33.921 47.007 91.896 1.00 49.93 295 VAL A N 1
ATOM 2288 C CA . VAL A 1 295 ? 34.970 46.083 92.332 1.00 52.13 295 VAL A CA 1
ATOM 2289 C C . VAL A 1 295 ? 35.662 46.799 93.497 1.00 53.78 295 VAL A C 1
ATOM 2290 O O . VAL A 1 295 ? 35.908 46.219 94.554 1.00 53.49 295 VAL A O 1
ATOM 2294 N N . GLU A 1 296 ? 35.917 48.085 93.290 1.00 55.73 296 GLU A N 1
ATOM 2295 C CA . GLU A 1 296 ? 36.434 48.950 94.312 1.00 58.43 296 GLU A CA 1
ATOM 2296 C C . GLU A 1 296 ? 35.740 50.315 94.254 1.00 58.77 296 GLU A C 1
ATOM 2297 O O . GLU A 1 296 ? 35.614 50.938 93.191 1.00 58.78 296 GLU A O 1
ATOM 2303 N N . GLU A 1 297 ? 35.278 50.749 95.420 1.00 59.81 297 GLU A N 1
ATOM 2304 C CA . GLU A 1 297 ? 34.667 52.066 95.637 1.00 60.48 297 GLU A CA 1
ATOM 2305 C C . GLU A 1 297 ? 35.279 53.166 94.732 1.00 60.08 297 GLU A C 1
ATOM 2306 O O . GLU A 1 297 ? 36.504 53.335 94.699 1.00 60.80 297 GLU A O 1
ATOM 2312 N N . GLY A 1 298 ? 34.443 53.874 93.973 1.00 58.98 298 GLY A N 1
ATOM 2313 C CA . GLY A 1 298 ? 34.908 54.971 93.109 1.00 57.37 298 GLY A CA 1
ATOM 2314 C C . GLY A 1 298 ? 35.665 54.586 91.840 1.00 56.59 298 GLY A C 1
ATOM 2315 O O . GLY A 1 298 ? 36.102 55.458 91.086 1.00 56.77 298 GLY A O 1
ATOM 2316 N N . LYS A 1 299 ? 35.827 53.292 91.585 1.00 54.83 299 LYS A N 1
ATOM 2317 C CA . LYS A 1 299 ? 36.425 52.862 90.327 1.00 54.02 299 LYS A CA 1
ATOM 2318 C C . LYS A 1 299 ? 35.406 52.172 89.394 1.00 52.70 299 LYS A C 1
ATOM 2319 O O . LYS A 1 299 ? 34.564 51.400 89.861 1.00 52.12 299 LYS A O 1
ATOM 2325 N N . PRO A 1 300 ? 35.485 52.451 88.078 1.00 52.08 300 PRO A N 1
ATOM 2326 C CA . PRO A 1 300 ? 34.657 51.733 87.113 1.00 50.94 300 PRO A CA 1
ATOM 2327 C C . PRO A 1 300 ? 35.033 50.259 87.115 1.00 50.26 300 PRO A C 1
ATOM 2328 O O . PRO A 1 300 ? 36.209 49.942 86.954 1.00 50.22 300 PRO A O 1
ATOM 2332 N N . ALA A 1 301 ? 34.061 49.370 87.325 1.00 48.80 301 ALA A N 1
ATOM 2333 C CA . ALA A 1 301 ? 34.334 47.927 87.419 1.00 47.31 301 ALA A CA 1
ATOM 2334 C C . ALA A 1 301 ? 35.156 47.415 86.251 1.00 46.89 301 ALA A C 1
ATOM 2335 O O . ALA A 1 301 ? 35.823 46.406 86.353 1.00 46.09 301 ALA A O 1
ATOM 2337 N N . LEU A 1 302 ? 35.102 48.122 85.132 1.00 47.03 302 LEU A N 1
ATOM 2338 C CA . LEU A 1 302 ? 35.947 47.829 83.994 1.00 47.29 302 LEU A CA 1
ATOM 2339 C C . LEU A 1 302 ? 36.467 49.146 83.476 1.00 47.55 302 LEU A C 1
ATOM 2340 O O . LEU A 1 302 ? 35.713 50.118 83.351 1.00 47.87 302 LEU A O 1
ATOM 2345 N N . ASP A 1 303 ? 37.752 49.176 83.159 1.00 47.77 303 ASP A N 1
ATOM 2346 C CA . ASP A 1 303 ? 38.324 50.316 82.487 1.00 48.72 303 ASP A CA 1
ATOM 2347 C C . ASP A 1 303 ? 38.646 49.956 81.044 1.00 48.90 303 ASP A C 1
ATOM 2348 O O . ASP A 1 303 ? 39.725 49.419 80.758 1.00 48.24 303 ASP A O 1
ATOM 2353 N N . PRO A 1 304 ? 37.699 50.232 80.118 1.00 49.09 304 PRO A N 1
ATOM 2354 C CA . PRO A 1 304 ? 37.931 49.851 78.722 1.00 48.83 304 PRO A CA 1
ATOM 2355 C C . PRO A 1 304 ? 39.088 50.620 78.098 1.00 48.76 304 PRO A C 1
ATOM 2356 O O . PRO A 1 304 ? 39.629 50.190 77.083 1.00 47.24 304 PRO A O 1
ATOM 2360 N N . ARG A 1 305 ? 39.484 51.738 78.702 1.00 49.57 305 ARG A N 1
ATOM 2361 C CA . ARG A 1 305 ? 40.646 52.466 78.160 1.00 50.47 305 ARG A CA 1
ATOM 2362 C C . ARG A 1 305 ? 41.976 51.680 78.335 1.00 50.44 305 ARG A C 1
ATOM 2363 O O . ARG A 1 305 ? 42.994 52.001 77.703 1.00 51.40 305 ARG A O 1
ATOM 2371 N N . GLU A 1 306 ? 41.948 50.627 79.140 1.00 49.71 306 GLU A N 1
ATOM 2372 C CA . GLU A 1 306 ? 43.086 49.736 79.262 1.00 50.09 306 GLU A CA 1
ATOM 2373 C C . GLU A 1 306 ? 43.196 48.781 78.073 1.00 49.28 306 GLU A C 1
ATOM 2374 O O . GLU A 1 306 ? 44.240 48.135 77.866 1.00 48.77 306 GLU A O 1
ATOM 2380 N N . TYR A 1 307 ? 42.113 48.670 77.292 1.00 46.73 307 TYR A N 1
ATOM 2381 C CA . TYR A 1 307 ? 42.091 47.718 76.202 1.00 44.99 307 TYR A CA 1
ATOM 2382 C C . TYR A 1 307 ? 41.986 48.335 74.849 1.00 43.51 307 TYR A C 1
ATOM 2383 O O . TYR A 1 307 ? 42.505 47.747 73.910 1.00 43.37 307 TYR A O 1
ATOM 2392 N N . TYR A 1 308 ? 41.296 49.483 74.736 1.00 40.48 308 TYR A N 1
ATOM 2393 C CA . TYR A 1 308 ? 41.100 50.144 73.466 1.00 39.20 308 TYR A CA 1
ATOM 2394 C C . TYR A 1 308 ? 40.694 51.607 73.633 1.00 39.14 308 TYR A C 1
ATOM 2395 O O . TYR A 1 308 ? 40.303 52.039 74.705 1.00 38.53 308 TYR A O 1
ATOM 2404 N N . ASP A 1 309 ? 40.810 52.364 72.547 1.00 39.95 309 ASP A N 1
ATOM 2405 C CA . ASP A 1 309 ? 40.342 53.750 72.495 1.00 41.67 309 ASP A CA 1
ATOM 2406 C C . ASP A 1 309 ? 38.861 53.833 72.050 1.00 41.36 309 ASP A C 1
ATOM 2407 O O . ASP A 1 309 ? 38.398 53.018 71.251 1.00 41.25 309 ASP A O 1
ATOM 2412 N N . TYR A 1 310 ? 38.154 54.853 72.525 1.00 41.24 310 TYR A N 1
ATOM 2413 C CA . TYR A 1 310 ? 36.788 55.140 72.056 1.00 41.12 310 TYR A CA 1
ATOM 2414 C C . TYR A 1 310 ? 36.430 56.519 72.484 1.00 41.62 310 TYR A C 1
ATOM 2415 O O . TYR A 1 310 ? 37.022 57.054 73.431 1.00 42.08 310 TYR A O 1
ATOM 2424 N N . THR A 1 311 ? 35.448 57.080 71.793 1.00 42.68 311 THR A N 1
ATOM 2425 C CA . THR A 1 311 ? 34.889 58.376 72.155 1.00 43.63 311 THR A CA 1
ATOM 2426 C C . THR A 1 311 ? 33.417 58.218 72.547 1.00 43.17 311 THR A C 1
ATOM 2427 O O . THR A 1 311 ? 32.652 57.464 71.926 1.00 43.54 311 THR A O 1
ATOM 2431 N N . LEU A 1 312 ? 33.050 58.888 73.626 1.00 42.01 312 LEU A N 1
ATOM 2432 C CA . LEU A 1 312 ? 31.737 58.751 74.202 1.00 41.68 312 LEU A CA 1
ATOM 2433 C C . LEU A 1 312 ? 30.905 59.901 73.725 1.00 41.19 312 LEU A C 1
ATOM 2434 O O . LEU A 1 312 ? 31.347 61.063 73.785 1.00 41.27 312 LEU A O 1
ATOM 2439 N N . ASP A 1 313 ? 29.715 59.609 73.188 1.00 39.99 313 ASP A N 1
ATOM 2440 C CA . ASP A 1 313 ? 28.836 60.695 72.763 1.00 38.65 313 ASP A CA 1
ATOM 2441 C C . ASP A 1 313 ? 28.142 61.134 74.038 1.00 37.86 313 ASP A C 1
ATOM 2442 O O . ASP A 1 313 ? 27.956 60.309 74.942 1.00 37.77 313 ASP A O 1
ATOM 2447 N N . PRO A 1 314 ? 27.787 62.429 74.141 1.00 37.59 314 PRO A N 1
ATOM 2448 C CA . PRO A 1 314 ? 26.988 62.911 75.283 1.00 36.73 314 PRO A CA 1
ATOM 2449 C C . PRO A 1 314 ? 25.627 62.176 75.259 1.00 35.76 314 PRO A C 1
ATOM 2450 O O . PRO A 1 314 ? 25.048 62.008 74.210 1.00 35.69 314 PRO A O 1
ATOM 2454 N N . VAL A 1 315 ? 25.163 61.720 76.402 1.00 35.58 315 VAL A N 1
ATOM 2455 C CA . VAL A 1 315 ? 23.995 60.835 76.445 1.00 34.66 315 VAL A CA 1
ATOM 2456 C C . VAL A 1 315 ? 22.771 61.479 75.779 1.00 35.27 315 VAL A C 1
ATOM 2457 O O . VAL A 1 315 ? 21.961 60.778 75.146 1.00 33.97 315 VAL A O 1
ATOM 2461 N N . GLN A 1 316 ? 22.646 62.808 75.862 1.00 33.84 316 GLN A N 1
ATOM 2462 C CA . GLN A 1 316 ? 21.457 63.441 75.331 1.00 34.71 316 GLN A CA 1
ATOM 2463 C C . GLN A 1 316 ? 21.468 63.422 73.825 1.00 33.55 316 GLN A C 1
ATOM 2464 O O . GLN A 1 316 ? 20.428 63.650 73.184 1.00 33.04 316 GLN A O 1
ATOM 2470 N N . ASP A 1 317 ? 22.630 63.128 73.240 1.00 31.69 317 ASP A N 1
ATOM 2471 C CA . ASP A 1 317 ? 22.711 63.095 71.805 1.00 31.46 317 ASP A CA 1
ATOM 2472 C C . ASP A 1 317 ? 22.438 61.674 71.270 1.00 30.22 317 ASP A C 1
ATOM 2473 O O . ASP A 1 317 ? 22.253 61.490 70.073 1.00 30.19 317 ASP A O 1
ATOM 2478 N N . VAL A 1 318 ? 22.448 60.696 72.171 1.00 28.34 318 VAL A N 1
ATOM 2479 C CA . VAL A 1 318 ? 22.452 59.258 71.803 1.00 27.53 318 VAL A CA 1
ATOM 2480 C C . VAL A 1 318 ? 21.173 58.850 71.071 1.00 26.49 318 VAL A C 1
ATOM 2481 O O . VAL A 1 318 ? 21.242 58.245 69.994 1.00 27.08 318 VAL A O 1
ATOM 2485 N N . PRO A 1 319 ? 19.985 59.218 71.603 1.00 26.47 319 PRO A N 1
ATOM 2486 C CA . PRO A 1 319 ? 18.786 58.815 70.814 1.00 25.33 319 PRO A CA 1
ATOM 2487 C C . PRO A 1 319 ? 18.800 59.157 69.335 1.00 26.10 319 PRO A C 1
ATOM 2488 O O . PRO A 1 319 ? 18.508 58.300 68.497 1.00 25.17 319 PRO A O 1
ATOM 2492 N N . LYS A 1 320 ? 19.111 60.413 68.987 1.00 25.68 320 LYS A N 1
ATOM 2493 C CA . LYS A 1 320 ? 19.080 60.811 67.603 1.00 25.74 320 LYS A CA 1
ATOM 2494 C C . LYS A 1 320 ? 20.202 60.145 66.837 1.00 25.47 320 LYS A C 1
ATOM 2495 O O . LYS A 1 320 ? 19.995 59.686 65.742 1.00 26.85 320 LYS A O 1
ATOM 2501 N N . ILE A 1 321 ? 21.417 60.120 67.378 1.00 27.18 321 ILE A N 1
ATOM 2502 C CA . ILE A 1 321 ? 22.530 59.460 66.682 1.00 25.86 321 ILE A CA 1
ATOM 2503 C C . ILE A 1 321 ? 22.193 57.979 66.381 1.00 25.55 321 ILE A C 1
ATOM 2504 O O . ILE A 1 321 ? 22.433 57.456 65.284 1.00 24.98 321 ILE A O 1
ATOM 2509 N N . VAL A 1 322 ? 21.663 57.293 67.377 1.00 24.25 322 VAL A N 1
ATOM 2510 C CA . VAL A 1 322 ? 21.338 55.848 67.239 1.00 24.04 322 VAL A CA 1
ATOM 2511 C C . VAL A 1 322 ? 20.146 55.611 66.286 1.00 24.84 322 VAL A C 1
ATOM 2512 O O . VAL A 1 322 ? 20.195 54.764 65.396 1.00 24.57 322 VAL A O 1
ATOM 2516 N N . VAL A 1 323 ? 19.070 56.366 66.444 1.00 24.72 323 VAL A N 1
ATOM 2517 C CA . VAL A 1 323 ? 17.944 56.223 65.510 1.00 24.86 323 VAL A CA 1
ATOM 2518 C C . VAL A 1 323 ? 18.377 56.453 64.062 1.00 25.63 323 VAL A C 1
ATOM 2519 O O . VAL A 1 323 ? 18.051 55.677 63.128 1.00 25.27 323 VAL A O 1
ATOM 2523 N N . ASP A 1 324 ? 19.136 57.519 63.864 1.00 25.78 324 ASP A N 1
ATOM 2524 C CA . ASP A 1 324 ? 19.558 57.906 62.532 1.00 26.68 324 ASP A CA 1
ATOM 2525 C C . ASP A 1 324 ? 20.519 56.902 61.919 1.00 26.72 324 ASP A C 1
ATOM 2526 O O . ASP A 1 324 ? 20.496 56.713 60.705 1.00 28.39 324 ASP A O 1
ATOM 2531 N N . GLY A 1 325 ? 21.392 56.323 62.741 1.00 27.01 325 GLY A N 1
ATOM 2532 C CA . GLY A 1 325 ? 22.505 55.479 62.229 1.00 25.41 325 GLY A CA 1
ATOM 2533 C C . GLY A 1 325 ? 22.408 53.962 62.382 1.00 25.90 325 GLY A C 1
ATOM 2534 O O . GLY A 1 325 ? 23.111 53.239 61.669 1.00 26.32 325 GLY A O 1
ATOM 2535 N N . ALA A 1 326 ? 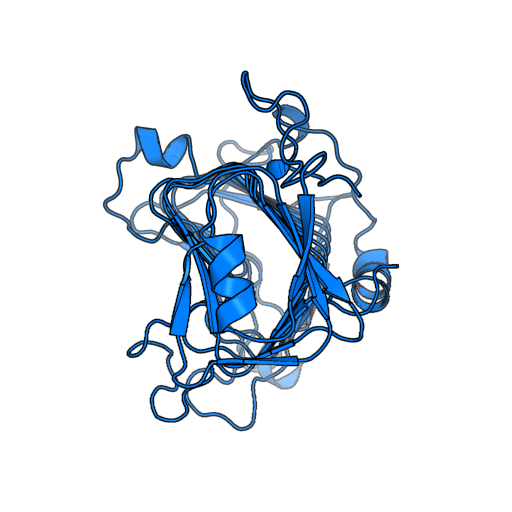21.595 53.472 63.321 1.00 25.19 326 ALA A N 1
ATOM 2536 C CA . ALA A 1 326 ? 21.618 52.050 63.726 1.00 24.99 326 ALA A CA 1
ATOM 2537 C C . ALA A 1 326 ? 20.807 51.166 62.828 1.00 24.92 326 ALA A C 1
ATOM 2538 O O . ALA A 1 326 ? 19.779 51.601 62.290 1.00 25.33 326 ALA A O 1
ATOM 2540 N N . GLY A 1 327 ? 21.243 49.910 62.689 1.00 24.43 327 GLY A N 1
ATOM 2541 C CA . GLY A 1 327 ? 20.448 48.925 61.959 1.00 24.79 327 GLY A CA 1
ATOM 2542 C C . GLY A 1 327 ? 20.874 48.799 60.486 1.00 26.38 327 GLY A C 1
ATOM 2543 O O . GLY A 1 327 ? 21.670 49.568 59.991 1.00 25.69 327 GLY A O 1
ATOM 2544 N N . ALA A 1 328 ? 20.320 47.811 59.803 1.00 27.36 328 ALA A N 1
ATOM 2545 C CA . ALA A 1 328 ? 20.667 47.530 58.421 1.00 28.01 328 ALA A CA 1
ATOM 2546 C C . ALA A 1 328 ? 20.011 48.551 57.492 1.00 29.80 328 ALA A C 1
ATOM 2547 O O . ALA A 1 328 ? 19.011 49.187 57.854 1.00 28.09 328 ALA A O 1
ATOM 2549 N N . GLY A 1 329 ? 20.549 48.699 56.289 1.00 30.69 329 GLY A N 1
ATOM 2550 C CA . GLY A 1 329 ? 19.924 49.567 55.294 1.00 34.62 329 GLY A CA 1
ATOM 2551 C C . GLY A 1 329 ? 20.354 51.008 55.451 1.00 36.53 329 GLY A C 1
ATOM 2552 O O . GLY A 1 329 ? 19.771 51.898 54.850 1.00 38.20 329 GLY A O 1
ATOM 2553 N N . LYS A 1 330 ? 21.353 51.261 56.279 1.00 39.43 330 LYS A N 1
ATOM 2554 C CA . LYS A 1 330 ? 21.882 52.621 56.442 1.00 41.78 330 LYS A CA 1
ATOM 2555 C C . LYS A 1 330 ? 23.338 52.779 55.958 1.00 44.42 330 LYS A C 1
ATOM 2556 O O . LYS A 1 330 ? 23.733 53.852 55.499 1.00 45.51 330 LYS A O 1
ATOM 2562 N N . LEU A 1 331 ? 24.124 51.714 56.049 1.00 45.52 331 LEU A N 1
ATOM 2563 C CA . LEU A 1 331 ? 25.475 51.726 55.481 1.00 47.36 331 LEU A CA 1
ATOM 2564 C C . LEU A 1 331 ? 25.508 51.905 53.970 1.00 48.87 331 LEU A C 1
ATOM 2565 O O . LEU A 1 331 ? 24.681 51.335 53.238 1.00 49.48 331 LEU A O 1
ATOM 2570 N N . VAL A 1 332 ? 26.489 52.673 53.497 1.00 50.55 332 VAL A N 1
ATOM 2571 C CA . VAL A 1 332 ? 26.742 52.765 52.065 1.00 51.81 332 VAL A CA 1
ATOM 2572 C C . VAL A 1 332 ? 27.812 51.749 51.639 1.00 51.76 332 VAL A C 1
ATOM 2573 O O . VAL A 1 332 ? 27.495 50.635 51.218 1.00 51.85 332 VAL A O 1
#

GO terms:
  GO:0005576 extracellular region (C, EXP)

Radius of gyration: 18.46 Å; Cα contacts (8 Å, |Δi|>4): 1082; chains: 1; bounding box: 49×39×50 Å